Protein AF-A0A966R6H8-F1 (afdb_monomer_lite)

Radius of gyration: 23.09 Å; chains: 1; bounding box: 68×51×55 Å

Structure (mmCIF, N/CA/C/O backbone):
data_AF-A0A966R6H8-F1
#
_entry.id   AF-A0A966R6H8-F1
#
loop_
_atom_site.group_PDB
_atom_site.id
_atom_site.type_symbol
_atom_site.label_atom_id
_atom_site.label_alt_id
_atom_site.label_comp_id
_atom_site.label_asym_id
_atom_site.label_entity_id
_atom_site.label_seq_id
_atom_site.pdbx_PDB_ins_code
_atom_site.Cartn_x
_atom_site.Cartn_y
_atom_site.Cartn_z
_atom_site.occupancy
_atom_site.B_iso_or_equiv
_atom_site.auth_seq_id
_atom_site.auth_comp_id
_atom_site.auth_asym_id
_atom_site.auth_atom_id
_atom_site.pdbx_PDB_model_num
ATOM 1 N N . GLY A 1 1 ? -8.084 5.674 11.368 1.00 82.25 1 GLY A N 1
ATOM 2 C CA . GLY A 1 1 ? -9.114 6.407 12.132 1.00 82.25 1 GLY A CA 1
ATOM 3 C C . GLY A 1 1 ? -10.309 6.727 11.256 1.00 82.25 1 GLY A C 1
ATOM 4 O O . GLY A 1 1 ? -10.468 6.094 10.216 1.00 82.25 1 GLY A O 1
ATOM 5 N N . ASP A 1 2 ? -11.111 7.709 11.658 1.00 85.06 2 ASP A N 1
ATOM 6 C CA . ASP A 1 2 ? -12.421 8.019 11.057 1.00 85.06 2 ASP A CA 1
ATOM 7 C C . ASP A 1 2 ? -12.350 8.388 9.568 1.00 85.06 2 ASP A C 1
ATOM 9 O O . ASP A 1 2 ? -13.196 7.956 8.789 1.00 85.06 2 ASP A O 1
ATOM 13 N N . GLU A 1 3 ? -11.294 9.086 9.136 1.00 84.50 3 GLU A N 1
ATOM 14 C CA . GLU A 1 3 ? -11.066 9.399 7.714 1.00 84.50 3 GLU A CA 1
ATOM 15 C C . GLU A 1 3 ? -10.945 8.131 6.849 1.00 84.50 3 GLU A C 1
ATOM 17 O O . GLU A 1 3 ? -11.502 8.062 5.756 1.00 84.50 3 GLU A O 1
ATOM 22 N N . GLY A 1 4 ? -10.268 7.096 7.357 1.00 85.75 4 GLY A N 1
ATOM 23 C CA . GLY A 1 4 ? -10.137 5.813 6.661 1.00 85.75 4 GLY A CA 1
ATOM 24 C C . GLY A 1 4 ? -11.458 5.041 6.610 1.00 85.75 4 GLY A C 1
ATOM 25 O O . GLY A 1 4 ? -11.758 4.397 5.608 1.00 85.75 4 GLY A O 1
ATOM 26 N N . ILE A 1 5 ? -12.290 5.157 7.652 1.00 87.19 5 ILE A N 1
ATOM 27 C CA . ILE A 1 5 ? -13.644 4.580 7.661 1.00 87.19 5 ILE A CA 1
ATOM 28 C C . ILE A 1 5 ? -14.519 5.273 6.616 1.00 87.19 5 ILE A C 1
ATOM 30 O O . ILE A 1 5 ? -15.194 4.596 5.844 1.00 87.19 5 ILE A O 1
ATOM 34 N N . ALA A 1 6 ? -14.488 6.606 6.557 1.00 87.75 6 ALA A N 1
ATOM 35 C CA . ALA A 1 6 ? -15.225 7.369 5.555 1.00 87.75 6 ALA A CA 1
ATOM 36 C C . ALA A 1 6 ? -14.772 7.012 4.128 1.00 87.75 6 ALA A C 1
ATOM 38 O O . ALA A 1 6 ? -15.600 6.840 3.234 1.00 87.75 6 ALA A O 1
ATOM 39 N N . SER A 1 7 ? -13.464 6.832 3.935 1.00 83.75 7 SER A N 1
ATOM 40 C CA . SER A 1 7 ? -12.867 6.402 2.670 1.00 83.75 7 SER A CA 1
ATOM 41 C C . SER A 1 7 ? -13.332 5.003 2.242 1.00 83.75 7 SER A C 1
ATOM 43 O O . SER A 1 7 ? -13.748 4.815 1.096 1.00 83.75 7 SER A O 1
ATOM 45 N N . LEU A 1 8 ? -13.360 4.037 3.169 1.00 86.56 8 LEU A N 1
ATOM 46 C CA . LEU A 1 8 ? -13.929 2.706 2.927 1.00 86.56 8 LEU A CA 1
ATOM 47 C C . LEU A 1 8 ? -15.426 2.777 2.618 1.00 86.56 8 LEU A C 1
ATOM 49 O O . LEU A 1 8 ? -15.865 2.198 1.636 1.00 86.56 8 LEU A O 1
ATOM 53 N N . ALA A 1 9 ? -16.207 3.524 3.399 1.00 86.75 9 ALA A N 1
ATOM 54 C CA . ALA A 1 9 ? -17.650 3.657 3.201 1.00 86.75 9 ALA A CA 1
ATOM 55 C C . ALA A 1 9 ? -18.015 4.264 1.837 1.00 86.75 9 ALA A C 1
ATOM 57 O O . ALA A 1 9 ? -19.011 3.869 1.237 1.00 86.75 9 ALA A O 1
ATOM 58 N N . LYS A 1 10 ? -17.213 5.220 1.354 1.00 87.81 10 LYS A N 1
ATOM 59 C CA . LYS A 1 10 ? -17.418 5.881 0.062 1.00 87.81 10 LYS A CA 1
ATOM 60 C C . LYS A 1 10 ? -17.102 4.964 -1.121 1.00 87.81 10 LYS A C 1
ATOM 62 O O . LYS A 1 10 ? -17.851 4.966 -2.091 1.00 87.81 10 LYS A O 1
ATOM 67 N N . ASN A 1 11 ? -15.983 4.242 -1.061 1.00 83.12 11 ASN A N 1
ATOM 68 C CA . ASN A 1 11 ? -15.453 3.508 -2.216 1.00 83.12 11 ASN A CA 1
ATOM 69 C C . ASN A 1 11 ? -15.838 2.020 -2.219 1.00 83.12 11 ASN A C 1
ATOM 71 O O . ASN A 1 11 ? -15.965 1.432 -3.285 1.00 83.12 11 ASN A O 1
ATOM 75 N N . HIS A 1 12 ? -16.048 1.439 -1.037 1.00 83.88 12 HIS A N 1
ATOM 76 C CA . HIS A 1 12 ? -16.360 0.026 -0.816 1.00 83.88 12 HIS A CA 1
ATOM 77 C C . HIS A 1 12 ? -17.419 -0.133 0.291 1.00 83.88 12 HIS A C 1
ATOM 79 O O . HIS A 1 12 ? -17.123 -0.659 1.374 1.00 83.88 12 HIS A O 1
ATOM 85 N N . PRO A 1 13 ? -18.660 0.350 0.077 1.00 83.94 13 PRO A N 1
ATOM 86 C CA . PRO A 1 13 ? -19.722 0.301 1.083 1.00 83.94 13 PRO A CA 1
ATOM 87 C C . PRO A 1 13 ? -20.044 -1.126 1.552 1.00 83.94 13 PRO A C 1
ATOM 89 O O . PRO A 1 13 ? -20.463 -1.312 2.695 1.00 83.94 13 PRO A O 1
ATOM 92 N N . GLU A 1 14 ? -19.789 -2.145 0.725 1.00 81.94 14 GLU A N 1
ATOM 93 C CA . GLU A 1 14 ? -19.932 -3.557 1.083 1.00 81.94 14 GLU A CA 1
ATOM 94 C C . GLU A 1 14 ? -19.114 -3.939 2.327 1.00 81.94 14 GLU A C 1
ATOM 96 O O . GLU A 1 14 ? -19.549 -4.780 3.119 1.00 81.94 14 GLU A O 1
ATOM 101 N N . MET A 1 15 ? -17.985 -3.262 2.568 1.00 85.12 15 MET A N 1
ATOM 102 C CA . MET A 1 15 ? -17.102 -3.513 3.711 1.00 85.12 15 MET A CA 1
ATOM 103 C C . MET A 1 15 ? -17.763 -3.219 5.060 1.00 85.12 15 MET A C 1
ATOM 105 O O . MET A 1 15 ? -17.353 -3.793 6.065 1.00 85.12 15 MET A O 1
ATOM 109 N N . GLN A 1 16 ? -18.818 -2.396 5.105 1.00 81.62 16 GLN A N 1
ATOM 110 C CA . GLN A 1 16 ? -19.581 -2.140 6.337 1.00 81.62 16 GLN A CA 1
ATOM 111 C C . GLN A 1 16 ? -20.313 -3.387 6.852 1.00 81.62 16 GLN A C 1
ATOM 113 O O . GLN A 1 16 ? -20.629 -3.483 8.038 1.00 81.62 16 GLN A O 1
ATOM 118 N N . SER A 1 17 ? -20.605 -4.330 5.954 1.00 80.75 17 SER A N 1
ATOM 119 C CA . SER A 1 17 ? -21.295 -5.581 6.276 1.00 80.75 17 SER A CA 1
ATOM 120 C C . SER A 1 17 ? -20.340 -6.744 6.560 1.00 80.75 17 SER A C 1
ATOM 122 O O . SER A 1 17 ? -20.762 -7.771 7.095 1.00 80.75 17 SER A O 1
ATOM 124 N N . VAL A 1 18 ? -19.053 -6.583 6.236 1.00 84.50 18 VAL A N 1
ATOM 125 C CA . VAL A 1 18 ? -18.040 -7.626 6.389 1.00 84.50 18 VAL A CA 1
ATOM 126 C C . VAL A 1 18 ? -17.687 -7.793 7.863 1.00 84.50 18 VAL A C 1
ATOM 128 O O . VAL A 1 18 ? -17.221 -6.866 8.523 1.00 84.50 18 VAL A O 1
ATOM 131 N N . LYS A 1 19 ? -17.881 -9.009 8.377 1.00 87.94 19 LYS A N 1
ATOM 132 C CA . LYS A 1 19 ? -17.477 -9.402 9.728 1.00 87.94 19 LYS A CA 1
ATOM 133 C C . LYS A 1 19 ? -16.233 -10.266 9.630 1.00 87.94 19 LYS A C 1
ATOM 135 O O . LYS A 1 19 ? -16.286 -11.348 9.064 1.00 87.94 19 LYS A O 1
ATOM 140 N N . THR A 1 20 ? -15.134 -9.773 10.173 1.00 91.12 20 THR A N 1
ATOM 141 C CA . THR A 1 20 ? -13.858 -10.483 10.265 1.00 91.12 20 THR A CA 1
ATOM 142 C C . THR A 1 20 ? -13.179 -10.094 11.572 1.00 91.12 20 THR A C 1
ATOM 144 O O . THR A 1 20 ? -13.666 -9.195 12.265 1.00 91.12 20 THR A O 1
ATOM 147 N N . PHE A 1 21 ? -12.073 -10.739 11.933 1.00 91.88 21 PHE A N 1
ATOM 148 C CA . PHE A 1 21 ? -11.308 -10.337 13.112 1.00 91.88 21 PHE A CA 1
ATOM 149 C C . PHE A 1 21 ? -10.879 -8.866 13.000 1.00 91.88 21 PHE A C 1
ATOM 151 O O . PHE A 1 21 ? -10.357 -8.430 11.967 1.00 91.88 21 PHE A O 1
ATOM 158 N N . MET A 1 22 ? -11.104 -8.090 14.063 1.00 94.12 22 MET A N 1
ATOM 159 C CA . MET A 1 22 ? -10.792 -6.661 14.101 1.00 94.12 22 MET A CA 1
ATOM 160 C C . MET A 1 22 ? -10.179 -6.260 15.433 1.00 94.12 22 MET A C 1
ATOM 162 O O . MET A 1 22 ? -10.638 -6.673 16.500 1.00 94.12 22 MET A O 1
ATOM 166 N N . GLN A 1 23 ? -9.209 -5.351 15.372 1.00 92.75 23 GLN A N 1
ATOM 167 C CA . GLN A 1 23 ? -8.670 -4.693 16.558 1.00 92.75 23 GLN A CA 1
ATOM 168 C C . GLN A 1 23 ? -8.639 -3.171 16.383 1.00 92.75 23 GLN A C 1
ATOM 170 O O . GLN A 1 23 ? -8.418 -2.660 15.283 1.00 92.75 23 GLN A O 1
ATOM 175 N N . ALA A 1 24 ? -8.794 -2.448 17.485 1.00 91.12 24 ALA A N 1
ATOM 176 C CA . ALA A 1 24 ? -8.435 -1.046 17.600 1.00 91.12 24 ALA A CA 1
ATOM 177 C C . ALA A 1 24 ? -6.922 -0.910 17.808 1.00 91.12 24 ALA A C 1
ATOM 179 O O . ALA A 1 24 ? -6.314 -1.680 18.559 1.00 91.12 24 ALA A O 1
ATOM 180 N N . SER A 1 25 ? -6.339 0.098 17.172 1.00 85.31 25 SER A N 1
ATOM 181 C CA . SER A 1 25 ? -4.984 0.586 17.405 1.00 85.31 25 SER A CA 1
ATOM 182 C C . SER A 1 25 ? -5.034 2.025 17.933 1.00 85.31 25 SER A C 1
ATOM 184 O O . SER A 1 25 ? -6.058 2.690 17.767 1.00 85.31 25 SER A O 1
ATOM 186 N N . PRO A 1 26 ? -3.933 2.547 18.502 1.00 80.81 26 PRO A N 1
ATOM 187 C CA . PRO A 1 26 ? -3.814 3.965 18.871 1.00 80.81 26 PRO A CA 1
ATOM 188 C C . PRO A 1 26 ? -4.242 4.953 17.769 1.00 80.81 26 PRO A C 1
ATOM 190 O O . PRO A 1 26 ? -4.794 6.013 18.036 1.00 80.81 26 PRO A O 1
ATOM 193 N N . HIS A 1 27 ? -4.035 4.582 16.500 1.00 80.44 27 HIS A N 1
ATOM 194 C CA . HIS A 1 27 ? -4.238 5.460 15.343 1.00 80.44 27 HIS A CA 1
ATOM 195 C C . HIS A 1 27 ? -5.439 5.051 14.460 1.00 80.44 27 HIS A C 1
ATOM 197 O O . HIS A 1 27 ? -5.669 5.613 13.380 1.00 80.44 27 HIS A O 1
ATOM 203 N N . GLY A 1 28 ? -6.236 4.060 14.875 1.00 90.56 28 GLY A N 1
ATOM 204 C CA . GLY A 1 28 ? -7.389 3.601 14.105 1.00 90.56 28 GLY A CA 1
ATOM 205 C C . GLY A 1 28 ? -7.771 2.147 14.341 1.00 90.56 28 GLY A C 1
ATOM 206 O O . GLY A 1 28 ? -7.927 1.703 15.472 1.00 90.56 28 GLY A O 1
ATOM 207 N N . TYR A 1 29 ? -7.978 1.420 13.245 1.00 92.12 29 TYR A N 1
ATOM 208 C CA . TYR A 1 29 ? -8.553 0.079 13.252 1.00 92.12 29 TYR A CA 1
ATOM 209 C C . TYR A 1 29 ? -7.816 -0.796 12.249 1.00 92.12 29 TYR A C 1
ATOM 211 O O . TYR A 1 29 ? -7.453 -0.318 11.175 1.00 92.12 29 TYR A O 1
ATOM 219 N N . HIS A 1 30 ? -7.617 -2.067 12.584 1.00 94.19 30 HIS A N 1
ATOM 220 C CA . HIS A 1 30 ? -7.132 -3.074 11.645 1.00 94.19 30 HIS A CA 1
ATOM 221 C C . HIS A 1 30 ? -8.235 -4.109 11.411 1.00 94.19 30 HIS A C 1
ATOM 223 O O . HIS A 1 30 ? -8.810 -4.628 12.371 1.00 94.19 30 HIS A O 1
ATOM 229 N N . MET A 1 31 ? -8.496 -4.408 10.139 1.00 94.81 31 MET A N 1
ATOM 230 C CA . MET A 1 31 ? -9.325 -5.528 9.695 1.00 94.81 31 MET A CA 1
ATOM 231 C C . MET A 1 31 ? -8.408 -6.603 9.125 1.00 94.81 31 MET A C 1
ATOM 233 O O . MET A 1 31 ? -7.495 -6.289 8.361 1.00 94.81 31 MET A O 1
ATOM 237 N N . PHE A 1 32 ? -8.642 -7.855 9.499 1.00 94.00 32 PHE A N 1
ATOM 238 C CA . PHE A 1 32 ? -7.792 -8.972 9.103 1.00 94.00 32 PHE A CA 1
ATOM 239 C C . PHE A 1 32 ? -8.514 -9.865 8.110 1.00 94.00 32 PHE A C 1
ATOM 241 O O . PHE A 1 32 ? -9.711 -10.096 8.238 1.00 94.00 32 PHE A O 1
ATOM 248 N N . PHE A 1 33 ? -7.783 -10.400 7.141 1.00 92.12 33 PHE A N 1
ATOM 249 C CA . PHE A 1 33 ? -8.329 -11.265 6.103 1.00 92.12 33 PHE A CA 1
ATOM 250 C C . PHE A 1 33 ? -7.396 -12.443 5.856 1.00 92.12 33 PHE A C 1
ATOM 252 O O . PHE A 1 33 ? -6.185 -12.335 6.059 1.00 92.12 33 PHE A O 1
ATOM 259 N N . ILE A 1 34 ? -7.953 -13.558 5.389 1.00 85.69 34 ILE A N 1
ATOM 260 C CA . ILE A 1 34 ? -7.162 -14.690 4.906 1.00 85.69 34 ILE A CA 1
ATOM 261 C C . ILE A 1 34 ? -6.350 -14.221 3.699 1.00 85.69 34 ILE A C 1
ATOM 263 O O . ILE A 1 34 ? -6.911 -13.699 2.733 1.00 85.69 34 ILE A O 1
ATOM 267 N N . HIS A 1 35 ? -5.034 -14.427 3.753 1.00 87.62 35 HIS A N 1
ATOM 268 C CA . HIS A 1 35 ? -4.138 -14.108 2.648 1.00 87.62 35 HIS A CA 1
ATOM 269 C C . HIS A 1 35 ? -4.549 -14.889 1.383 1.00 87.62 35 HIS A C 1
ATOM 271 O O . HIS A 1 35 ? -4.742 -16.103 1.469 1.00 87.62 35 HIS A O 1
ATOM 277 N N . PRO A 1 36 ? -4.673 -14.245 0.208 1.00 80.50 36 PRO A N 1
ATOM 278 C CA . PRO A 1 36 ? -5.235 -14.878 -0.991 1.00 80.50 36 PRO A CA 1
ATOM 279 C C . PRO A 1 36 ? -4.309 -15.912 -1.659 1.00 80.50 36 PRO A C 1
ATOM 281 O O . PRO A 1 36 ? -4.720 -16.595 -2.594 1.00 80.50 36 PRO A O 1
ATOM 284 N N . GLY A 1 37 ? -3.072 -16.061 -1.178 1.00 76.06 37 GLY A N 1
ATOM 285 C CA . GLY A 1 37 ? -2.124 -17.091 -1.624 1.00 76.06 37 GLY A CA 1
ATOM 286 C C . GLY A 1 37 ? -1.282 -16.707 -2.846 1.00 76.06 37 GLY A C 1
ATOM 287 O O . GLY A 1 37 ? -0.291 -17.377 -3.121 1.00 76.06 37 GLY A O 1
ATOM 288 N N . ASN A 1 38 ? -1.628 -15.624 -3.543 1.00 75.44 38 ASN A N 1
ATOM 289 C CA . ASN A 1 38 ? -0.752 -14.927 -4.487 1.00 75.44 38 ASN A CA 1
ATOM 290 C C . ASN A 1 38 ? 0.045 -13.817 -3.782 1.00 75.44 38 ASN A C 1
ATOM 292 O O . ASN A 1 38 ? -0.361 -13.374 -2.712 1.00 75.44 38 ASN A O 1
ATOM 296 N N . ASP A 1 39 ? 1.125 -13.334 -4.406 1.00 75.25 39 ASP A N 1
ATOM 297 C CA . ASP A 1 39 ? 1.902 -12.205 -3.877 1.00 75.25 39 ASP A CA 1
ATOM 298 C C . ASP A 1 39 ? 1.022 -10.944 -3.769 1.00 75.25 39 ASP A C 1
ATOM 300 O O . ASP A 1 39 ? 0.544 -10.414 -4.779 1.00 75.25 39 ASP A O 1
ATOM 304 N N . VAL A 1 40 ? 0.843 -10.430 -2.552 1.00 73.25 40 VAL A N 1
ATOM 305 C CA . VAL A 1 40 ? 0.145 -9.174 -2.257 1.00 73.25 40 VAL A CA 1
ATOM 306 C C . VAL 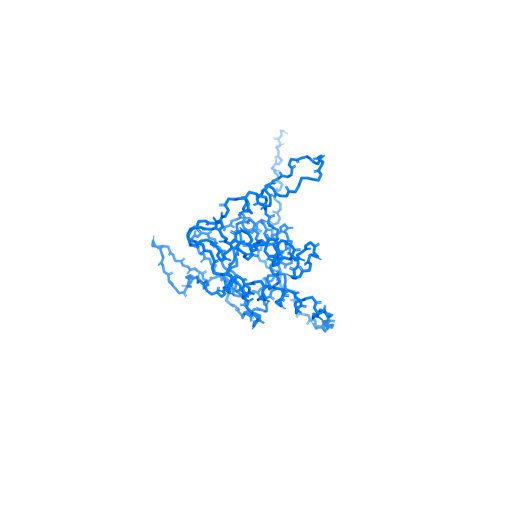A 1 40 ? 1.102 -8.272 -1.500 1.00 73.25 40 VAL A C 1
ATOM 308 O O . VAL A 1 40 ? 1.406 -8.488 -0.334 1.00 73.25 40 VAL A O 1
ATOM 311 N N . LYS A 1 41 ? 1.580 -7.210 -2.149 1.00 80.00 41 LYS A N 1
ATOM 312 C CA . LYS A 1 41 ? 2.453 -6.233 -1.486 1.00 80.00 41 LYS A CA 1
ATOM 313 C C . LYS A 1 41 ? 1.675 -5.405 -0.467 1.00 80.00 41 LYS A C 1
ATOM 315 O O . LYS A 1 41 ? 0.460 -5.267 -0.550 1.00 80.00 41 LYS A O 1
ATOM 320 N N . SER A 1 42 ? 2.399 -4.775 0.452 1.00 81.56 42 SER A N 1
ATOM 321 C CA . SER A 1 42 ? 1.841 -3.697 1.272 1.00 81.56 42 SER A CA 1
ATOM 322 C C . SER A 1 42 ? 1.779 -2.387 0.478 1.00 81.56 42 SER A C 1
ATOM 324 O O . SER A 1 42 ? 2.777 -1.993 -0.125 1.00 81.56 42 SER A O 1
ATOM 326 N N . PHE A 1 43 ? 0.636 -1.700 0.474 1.00 82.25 43 PHE A N 1
ATOM 327 C CA . PHE A 1 43 ? 0.447 -0.426 -0.233 1.00 82.25 43 PHE A CA 1
ATOM 328 C C . PHE A 1 43 ? -0.750 0.362 0.327 1.00 82.25 43 PHE A C 1
ATOM 330 O O . PHE A 1 43 ? -1.675 -0.244 0.870 1.00 82.25 43 PHE A O 1
ATOM 337 N N . PRO A 1 44 ? -0.773 1.698 0.174 1.00 85.94 44 PRO A N 1
ATOM 338 C CA . PRO A 1 44 ? -1.978 2.487 0.409 1.00 85.94 44 PRO A CA 1
ATOM 339 C C . PRO A 1 44 ? -3.020 2.164 -0.665 1.00 85.94 44 PRO A C 1
ATOM 341 O O . PRO A 1 44 ? -2.739 2.302 -1.859 1.00 85.94 44 PRO A O 1
ATOM 344 N N . ILE A 1 45 ? -4.208 1.723 -0.253 1.00 86.69 45 ILE A N 1
ATOM 345 C CA . ILE A 1 45 ? -5.273 1.308 -1.176 1.00 86.69 45 ILE A CA 1
ATOM 346 C C . ILE A 1 45 ? -6.347 2.379 -1.358 1.00 86.69 45 ILE A C 1
ATOM 348 O O . ILE A 1 45 ? -6.886 2.525 -2.447 1.00 86.69 45 ILE A O 1
ATOM 352 N N . LEU A 1 46 ? -6.629 3.161 -0.322 1.00 87.44 46 LEU A N 1
ATOM 353 C CA . LEU A 1 46 ? -7.525 4.315 -0.378 1.00 87.44 46 LEU A CA 1
ATOM 354 C C . LEU A 1 46 ? -6.928 5.433 0.487 1.00 87.44 46 LEU A C 1
ATOM 356 O O . LEU A 1 46 ? -6.059 5.149 1.322 1.00 87.44 46 LEU A O 1
ATOM 360 N N . PRO A 1 47 ? -7.399 6.687 0.371 1.00 85.12 47 PRO A N 1
ATOM 361 C CA . PRO A 1 47 ? -7.059 7.726 1.334 1.00 85.12 47 PRO A CA 1
ATOM 362 C C . PRO A 1 47 ? -7.192 7.222 2.774 1.00 85.12 47 PRO A C 1
ATOM 364 O O . PRO A 1 47 ? -8.267 6.781 3.184 1.00 85.12 47 PRO A O 1
ATOM 367 N N . LYS A 1 48 ? -6.084 7.278 3.527 1.00 90.62 48 LYS A N 1
ATOM 368 C CA . LYS A 1 48 ? -5.988 6.870 4.943 1.00 90.62 48 LYS A CA 1
ATOM 369 C C . LYS A 1 48 ? -6.303 5.388 5.215 1.00 90.62 48 LYS A C 1
ATOM 371 O O . LYS A 1 48 ? -6.616 5.036 6.354 1.00 90.62 48 LYS A O 1
ATOM 376 N N . VAL A 1 49 ? -6.205 4.530 4.196 1.00 90.56 49 VAL A N 1
ATOM 377 C CA . VAL A 1 49 ? -6.387 3.076 4.300 1.00 90.56 49 VAL A CA 1
ATOM 378 C C . VAL A 1 49 ? -5.200 2.374 3.650 1.00 90.56 49 VAL A C 1
ATOM 380 O O . VAL A 1 49 ? -4.971 2.486 2.445 1.00 90.56 49 VAL A O 1
ATOM 383 N N . ASP A 1 50 ? -4.472 1.608 4.453 1.00 88.62 50 ASP A N 1
ATOM 384 C CA . ASP A 1 50 ? -3.305 0.847 4.018 1.00 88.62 50 ASP A CA 1
ATOM 385 C C . ASP A 1 50 ? -3.578 -0.655 4.051 1.00 88.62 50 ASP A C 1
ATOM 387 O O . ASP A 1 50 ? -4.144 -1.182 5.010 1.00 88.62 50 ASP A O 1
ATOM 391 N N . VAL A 1 51 ? -3.090 -1.357 3.032 1.00 91.06 51 VAL A N 1
ATOM 392 C CA . VAL A 1 51 ? -2.970 -2.815 3.022 1.00 91.06 51 VAL A CA 1
ATOM 393 C C . VAL A 1 51 ? -1.593 -3.182 3.560 1.00 91.06 51 VAL A C 1
ATOM 395 O O . VAL A 1 51 ? -0.566 -2.707 3.064 1.00 91.06 51 VAL A O 1
ATOM 398 N N . LYS A 1 52 ? -1.569 -4.042 4.580 1.00 91.88 52 LYS A N 1
ATOM 399 C CA . LYS A 1 52 ? -0.355 -4.679 5.101 1.00 91.88 52 LYS A CA 1
ATOM 400 C C . LYS A 1 52 ? -0.425 -6.170 4.791 1.00 91.88 52 LYS A C 1
ATOM 402 O O . LYS A 1 52 ? -1.280 -6.867 5.325 1.00 91.88 52 LYS A O 1
ATOM 407 N N . ALA A 1 53 ? 0.454 -6.615 3.905 1.00 90.44 53 ALA A N 1
ATOM 408 C CA . ALA A 1 53 ? 0.534 -7.985 3.411 1.00 90.44 53 ALA A CA 1
ATOM 409 C C . ALA A 1 53 ? 2.017 -8.387 3.300 1.00 90.44 53 ALA A C 1
ATOM 411 O O . ALA A 1 53 ? 2.772 -8.127 4.239 1.00 90.44 53 ALA A O 1
ATOM 412 N N . ASP A 1 54 ? 2.469 -8.966 2.189 1.00 82.44 54 ASP A N 1
ATOM 413 C CA . ASP A 1 54 ? 3.838 -9.458 2.030 1.00 82.44 54 ASP A CA 1
ATOM 414 C C . ASP A 1 54 ? 4.881 -8.365 2.289 1.00 82.44 54 ASP A C 1
ATOM 416 O O . ASP A 1 54 ? 4.797 -7.234 1.789 1.00 82.44 54 ASP A O 1
ATOM 420 N N . GLY A 1 55 ? 5.868 -8.709 3.122 1.00 79.12 55 GLY A N 1
ATOM 421 C CA . GLY A 1 55 ? 6.934 -7.807 3.569 1.00 79.12 55 GLY A CA 1
ATOM 422 C C . GLY A 1 55 ? 6.480 -6.677 4.503 1.00 79.12 55 GLY A C 1
ATOM 423 O O . GLY A 1 55 ? 7.314 -5.898 4.962 1.00 79.12 55 GLY A O 1
ATOM 424 N N . GLY A 1 56 ? 5.182 -6.570 4.792 1.00 77.75 56 GLY A N 1
ATOM 425 C CA . GLY A 1 56 ? 4.630 -5.662 5.787 1.00 77.75 56 GLY A CA 1
ATOM 426 C C . GLY A 1 56 ? 4.443 -6.346 7.134 1.00 77.75 56 GLY A C 1
ATOM 427 O O . GLY A 1 56 ? 4.379 -7.566 7.242 1.00 77.75 56 GLY A O 1
ATOM 428 N N . TYR A 1 57 ? 4.323 -5.539 8.180 1.00 84.25 57 TYR A N 1
ATOM 429 C CA . TYR A 1 57 ? 3.949 -6.022 9.500 1.00 84.25 57 TYR A CA 1
ATOM 430 C C . TYR A 1 57 ? 3.000 -5.036 10.172 1.00 84.25 57 TYR A C 1
ATOM 432 O O . TYR A 1 57 ? 2.930 -3.854 9.821 1.00 84.25 57 TYR A O 1
ATOM 440 N N . ILE A 1 58 ? 2.269 -5.550 11.152 1.00 85.94 58 ILE A N 1
ATOM 441 C CA . ILE A 1 58 ? 1.435 -4.783 12.070 1.00 85.94 58 ILE A CA 1
ATOM 442 C C . ILE A 1 58 ? 1.735 -5.232 13.499 1.00 85.94 58 ILE A C 1
ATOM 444 O O . ILE A 1 58 ? 2.279 -6.313 13.722 1.00 85.94 58 ILE A O 1
ATOM 448 N N . VAL A 1 59 ? 1.355 -4.415 14.474 1.00 84.25 59 VAL A N 1
ATOM 449 C CA . VAL A 1 59 ? 1.419 -4.794 15.887 1.00 84.25 59 VAL A CA 1
ATOM 450 C C . VAL A 1 59 ? 0.062 -5.348 16.309 1.00 84.25 59 VAL A C 1
ATOM 452 O O . VAL A 1 59 ? -0.971 -4.725 16.058 1.00 84.25 59 VAL A O 1
ATOM 455 N N . LEU A 1 60 ? 0.061 -6.533 16.917 1.00 83.88 60 LEU A N 1
ATOM 456 C CA . LEU A 1 60 ? -1.147 -7.244 17.334 1.00 83.88 60 LEU A CA 1
ATOM 457 C C . LEU A 1 60 ? -1.402 -7.069 18.836 1.00 83.88 60 LEU A C 1
ATOM 459 O O . LEU A 1 60 ? -0.459 -6.966 19.630 1.00 83.88 60 LEU A O 1
ATOM 463 N N . HIS A 1 61 ? -2.673 -7.107 19.240 1.00 80.06 61 HIS A N 1
ATOM 464 C CA . HIS A 1 61 ? -3.049 -7.428 20.619 1.00 80.06 61 HIS A CA 1
ATOM 465 C C . HIS A 1 61 ? -2.302 -8.693 21.112 1.00 80.06 61 HIS A C 1
ATOM 467 O O . HIS A 1 61 ? -2.164 -9.637 20.332 1.00 80.06 61 HIS A O 1
ATOM 473 N N . PRO A 1 62 ? -1.813 -8.754 22.372 1.00 83.44 62 PRO A N 1
ATOM 474 C CA . PRO A 1 62 ? -2.008 -7.818 23.493 1.00 83.44 62 PRO A CA 1
ATOM 475 C C . PRO A 1 62 ? -0.964 -6.695 23.636 1.00 83.44 62 PRO A C 1
ATOM 477 O O . PRO A 1 62 ? -0.899 -6.065 24.696 1.00 83.44 62 PRO A O 1
ATOM 480 N N . SER A 1 63 ? -0.158 -6.434 22.603 1.00 75.69 63 SER A N 1
ATOM 481 C CA . SER A 1 63 ? 0.967 -5.487 22.650 1.00 75.69 63 SER A CA 1
ATOM 482 C C . SER A 1 63 ? 0.555 -4.050 23.008 1.00 75.69 63 SER A C 1
ATOM 484 O O . SER A 1 63 ? -0.598 -3.645 22.828 1.00 75.69 63 SER A O 1
ATOM 486 N N . LYS A 1 64 ? 1.523 -3.259 23.492 1.00 77.81 64 LYS A N 1
ATOM 487 C CA . LYS A 1 64 ? 1.359 -1.839 23.844 1.00 77.81 64 LYS A CA 1
ATOM 488 C C . LYS A 1 64 ? 2.425 -0.983 23.166 1.00 77.81 64 LYS A C 1
ATOM 490 O O . LYS A 1 64 ? 3.566 -1.423 23.052 1.00 77.81 64 LYS A O 1
ATOM 495 N N . ILE A 1 65 ? 2.054 0.226 22.757 1.00 72.88 65 ILE A N 1
ATOM 496 C CA . ILE A 1 65 ? 2.959 1.252 22.218 1.00 72.88 65 ILE A CA 1
ATOM 497 C C . ILE A 1 65 ? 2.666 2.545 22.976 1.00 72.88 65 ILE A C 1
ATOM 499 O O . ILE A 1 65 ? 1.505 2.915 23.101 1.00 72.88 65 ILE A O 1
ATOM 503 N N . ASP A 1 66 ? 3.697 3.182 23.532 1.00 73.88 66 ASP A N 1
ATOM 504 C CA . ASP A 1 66 ? 3.596 4.457 24.264 1.00 73.88 66 ASP A CA 1
ATOM 505 C C . ASP A 1 66 ? 2.528 4.477 25.378 1.00 73.88 66 ASP A C 1
ATOM 507 O O . ASP A 1 66 ? 1.908 5.492 25.676 1.00 73.88 66 ASP A O 1
ATOM 511 N N . GLY A 1 67 ? 2.310 3.323 26.019 1.00 76.19 67 GLY A N 1
ATOM 512 C CA . GLY A 1 67 ? 1.312 3.143 27.080 1.00 76.19 67 GLY A CA 1
ATOM 513 C C . GLY A 1 67 ? -0.100 2.816 26.583 1.00 76.19 67 GLY A C 1
ATOM 514 O O . GLY A 1 67 ? -0.920 2.338 27.369 1.00 76.19 67 GLY A O 1
ATOM 515 N N . GLU A 1 68 ? -0.369 2.964 25.287 1.00 75.12 68 GLU A N 1
ATOM 516 C CA . GLU A 1 68 ? -1.651 2.632 24.673 1.00 75.12 68 GLU A CA 1
ATOM 517 C C . GLU A 1 68 ? -1.687 1.182 24.178 1.00 75.12 68 GLU A C 1
ATOM 519 O O . GLU A 1 68 ? -0.713 0.642 23.647 1.00 75.12 68 GLU A O 1
ATOM 524 N N . GLN A 1 69 ? -2.826 0.518 24.383 1.00 80.31 69 GLN A N 1
ATOM 525 C CA . GLN A 1 69 ? -2.991 -0.906 24.102 1.00 80.31 69 GLN A CA 1
ATOM 526 C C . GLN A 1 69 ? -3.903 -1.143 22.901 1.00 80.31 69 GLN A C 1
ATOM 528 O O . GLN A 1 69 ? -4.971 -0.542 22.791 1.00 80.31 69 GLN A O 1
ATOM 533 N N . TYR A 1 70 ? -3.519 -2.106 22.065 1.00 84.69 70 TYR A N 1
ATOM 534 C CA . TYR A 1 70 ? -4.387 -2.650 21.027 1.00 84.69 70 TYR A CA 1
ATOM 535 C C . TYR A 1 70 ? -5.531 -3.454 21.655 1.00 84.69 70 TYR A C 1
ATOM 537 O O . TYR A 1 70 ? -5.298 -4.311 22.513 1.00 84.69 70 TYR A O 1
ATOM 545 N N . LYS A 1 71 ? -6.771 -3.203 21.231 1.00 90.00 71 LYS A N 1
ATOM 546 C CA . LYS A 1 71 ? -7.971 -3.840 21.803 1.00 90.00 71 LYS A CA 1
ATOM 547 C C . LYS A 1 71 ? -8.694 -4.644 20.739 1.00 90.00 71 LYS A C 1
ATOM 549 O O . LYS A 1 71 ? -8.977 -4.106 19.676 1.00 90.00 71 LYS A O 1
ATOM 554 N N . ILE A 1 72 ? -9.024 -5.898 21.025 1.00 92.69 72 ILE A N 1
ATOM 555 C CA . ILE A 1 72 ? -9.885 -6.690 20.141 1.00 92.69 72 ILE A CA 1
ATOM 556 C C . ILE A 1 72 ? -11.282 -6.056 20.145 1.00 92.69 72 ILE A C 1
ATOM 558 O O . ILE A 1 72 ? -11.828 -5.765 21.209 1.00 92.69 72 ILE A O 1
ATOM 562 N N . LEU A 1 73 ? -11.822 -5.796 18.955 1.00 91.50 73 LEU A N 1
ATOM 563 C CA . LEU A 1 73 ? -13.170 -5.254 18.759 1.00 91.50 73 LEU A CA 1
ATOM 564 C C . LEU A 1 73 ? -14.142 -6.330 18.289 1.00 91.50 73 LEU A C 1
ATOM 566 O O . LEU A 1 73 ? -15.289 -6.359 18.725 1.00 91.50 73 LEU A O 1
ATOM 570 N N . VAL A 1 74 ? -13.675 -7.199 17.393 1.00 90.69 74 VAL A N 1
ATOM 571 C CA . VAL A 1 74 ? -14.436 -8.329 16.866 1.00 90.69 74 VAL A CA 1
ATOM 572 C C . VAL A 1 74 ? -13.537 -9.549 16.936 1.00 90.69 74 VAL A C 1
ATOM 574 O O . VAL A 1 74 ? -12.482 -9.574 16.303 1.00 90.69 74 VAL A O 1
ATOM 577 N N . ASP A 1 75 ? -13.970 -10.537 17.711 1.00 93.81 75 ASP A N 1
ATOM 578 C CA . ASP A 1 75 ? -13.291 -11.819 17.871 1.00 93.81 75 ASP A CA 1
ATOM 579 C C . ASP A 1 75 ? -14.072 -12.891 17.104 1.00 93.81 75 ASP A C 1
ATOM 581 O O . ASP A 1 75 ? -15.046 -13.464 17.594 1.00 93.81 75 ASP A O 1
ATOM 585 N N . THR A 1 76 ? -13.735 -13.055 15.828 1.00 91.19 76 THR A N 1
ATOM 586 C CA . THR A 1 76 ? -14.370 -14.015 14.921 1.00 91.19 76 THR A CA 1
ATOM 587 C C . THR A 1 76 ? -13.336 -14.544 13.934 1.00 91.19 76 THR A C 1
ATOM 589 O O . THR A 1 76 ? -12.223 -14.020 13.857 1.00 91.19 76 THR A O 1
ATOM 592 N N . GLU A 1 77 ? -13.686 -15.588 13.189 1.00 88.81 77 GLU A N 1
ATOM 593 C CA . GLU A 1 77 ? -12.787 -16.170 12.197 1.00 88.81 77 GLU A CA 1
ATOM 594 C C . GLU A 1 77 ? -12.438 -15.168 11.090 1.00 88.81 77 GLU A C 1
ATOM 596 O O . GLU A 1 77 ? -13.209 -14.266 10.747 1.00 88.81 77 GLU A O 1
ATOM 601 N N . LEU A 1 78 ? -11.243 -15.332 10.523 1.00 87.25 78 LEU A N 1
ATOM 602 C CA . LEU A 1 78 ? -10.834 -14.550 9.366 1.00 87.25 78 LEU A CA 1
ATOM 603 C C . LEU A 1 78 ? -11.678 -14.945 8.161 1.00 87.25 78 LEU A C 1
ATOM 605 O O . LEU A 1 78 ? -11.821 -16.126 7.853 1.00 87.25 78 LEU A O 1
ATOM 609 N N . VAL A 1 79 ? -12.165 -13.949 7.432 1.00 83.25 79 VAL A N 1
ATOM 610 C CA . VAL A 1 79 ? -12.837 -14.174 6.149 1.00 83.25 79 VAL A CA 1
ATOM 611 C C . VAL A 1 79 ? -11.863 -14.014 4.989 1.00 83.25 79 VAL A C 1
ATOM 613 O O . VAL A 1 79 ? -10.792 -13.413 5.124 1.00 83.25 79 VAL A O 1
ATOM 616 N N . SER A 1 80 ? -12.232 -14.552 3.828 1.00 83.44 80 SER A N 1
ATOM 617 C CA . SER A 1 80 ? -11.460 -14.401 2.595 1.00 83.44 80 SER A CA 1
ATOM 618 C C . SER A 1 80 ? -11.193 -12.930 2.269 1.00 83.44 80 SER A C 1
ATOM 620 O O . SER A 1 80 ? -12.077 -12.084 2.410 1.00 83.44 80 SER A O 1
ATOM 622 N N . CYS A 1 81 ? -9.973 -12.633 1.812 1.00 81.94 81 CYS A N 1
ATOM 623 C CA . CYS A 1 81 ? -9.615 -11.297 1.346 1.00 81.94 81 CYS A CA 1
ATOM 624 C C . CYS A 1 81 ? -10.547 -10.852 0.204 1.00 81.94 81 CYS A C 1
ATOM 626 O O . CYS A 1 81 ? -10.690 -11.588 -0.779 1.00 81.94 81 CYS A O 1
ATOM 628 N N . PRO A 1 82 ? -11.171 -9.663 0.301 1.00 83.38 82 PRO A N 1
ATOM 629 C CA . PRO A 1 82 ? -11.952 -9.101 -0.787 1.00 83.38 82 PRO A CA 1
ATOM 630 C C . PRO A 1 82 ? -11.139 -9.028 -2.082 1.00 83.38 82 PRO A C 1
ATOM 632 O O . PRO A 1 82 ? -9.990 -8.581 -2.094 1.00 83.38 82 PRO A O 1
ATOM 635 N N . GLY A 1 83 ? -11.753 -9.427 -3.198 1.00 75.00 83 GLY A N 1
ATOM 636 C CA . GLY A 1 83 ? -11.059 -9.508 -4.485 1.00 75.00 83 GLY A CA 1
ATOM 637 C C . GLY A 1 83 ? -10.447 -8.180 -4.939 1.00 75.00 83 GLY A C 1
ATOM 638 O O . GLY A 1 83 ? -9.366 -8.182 -5.517 1.00 75.00 83 GLY A O 1
ATOM 63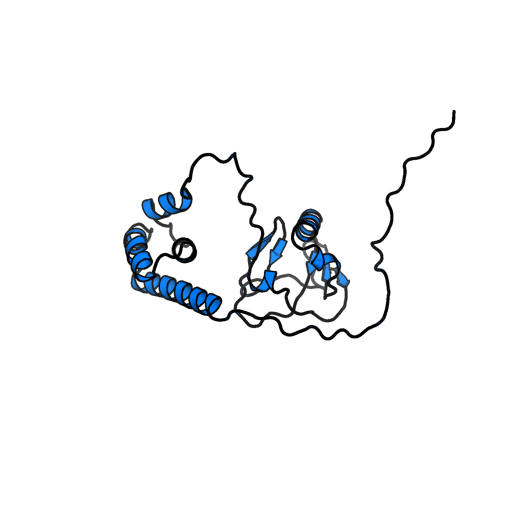9 N N . TRP A 1 84 ? -11.082 -7.047 -4.631 1.00 78.38 84 TRP A N 1
ATOM 640 C CA . TRP A 1 84 ? -10.565 -5.716 -4.969 1.00 78.38 84 TRP A CA 1
ATOM 641 C C . TRP A 1 84 ? -9.275 -5.375 -4.201 1.00 78.38 84 TRP A C 1
ATOM 643 O O . TRP A 1 84 ? -8.369 -4.768 -4.769 1.00 78.38 84 TRP A O 1
ATOM 653 N N . ILE A 1 85 ? -9.129 -5.851 -2.956 1.00 80.88 85 ILE A N 1
ATOM 654 C CA . ILE A 1 85 ? -7.883 -5.733 -2.183 1.00 80.88 85 ILE A CA 1
ATOM 655 C C . ILE A 1 85 ? -6.801 -6.607 -2.815 1.00 80.88 85 ILE A C 1
ATOM 657 O O . ILE A 1 85 ? -5.697 -6.130 -3.074 1.00 80.88 85 ILE A O 1
ATOM 661 N N . ALA A 1 86 ? -7.131 -7.865 -3.127 1.00 75.12 86 ALA A N 1
ATOM 662 C CA . ALA A 1 86 ? -6.199 -8.809 -3.745 1.00 75.12 86 ALA A CA 1
ATOM 663 C C . ALA A 1 86 ? -5.723 -8.356 -5.140 1.00 75.12 86 ALA A C 1
ATOM 665 O O . ALA A 1 86 ? -4.574 -8.592 -5.510 1.00 75.12 86 ALA A O 1
ATOM 666 N N . ARG A 1 87 ? -6.590 -7.678 -5.905 1.00 74.94 87 ARG A N 1
ATOM 667 C CA . ARG A 1 87 ? -6.272 -7.094 -7.219 1.00 74.94 87 ARG A CA 1
ATOM 668 C C . ARG A 1 87 ? -5.621 -5.709 -7.132 1.00 74.94 87 ARG A C 1
ATOM 670 O O . ARG A 1 87 ? -5.127 -5.215 -8.143 1.00 74.94 87 ARG A O 1
ATOM 677 N N . GLY A 1 88 ? -5.587 -5.092 -5.949 1.00 74.56 88 GLY A N 1
ATOM 678 C CA . GLY A 1 88 ? -5.036 -3.751 -5.743 1.00 74.56 88 GLY A CA 1
ATOM 679 C C . GLY A 1 88 ? -5.849 -2.635 -6.401 1.00 74.56 88 GLY A C 1
ATOM 680 O O . GLY A 1 88 ? -5.282 -1.627 -6.822 1.00 74.56 88 GLY A O 1
ATOM 681 N N . GLU A 1 89 ? -7.166 -2.812 -6.499 1.00 70.12 89 GLU A N 1
ATOM 682 C CA . GLU A 1 89 ? -8.124 -1.869 -7.088 1.00 70.12 89 GLU A CA 1
ATOM 683 C C . GLU A 1 89 ? -8.429 -0.725 -6.114 1.00 70.12 89 GLU A C 1
ATOM 685 O O . GLU A 1 89 ? -9.524 -0.599 -5.579 1.00 70.12 89 GLU A O 1
ATOM 690 N N . GLY A 1 90 ? -7.417 0.095 -5.846 1.00 64.06 90 GLY A N 1
ATOM 691 C CA . GLY A 1 90 ? -7.542 1.278 -5.009 1.00 64.06 90 GLY A CA 1
ATOM 692 C C . GLY A 1 90 ? -7.964 2.524 -5.782 1.00 64.06 90 GLY A C 1
ATOM 693 O O . GLY A 1 90 ? -7.494 2.760 -6.898 1.00 64.06 90 GLY A O 1
ATOM 694 N N . VAL A 1 91 ? -8.773 3.378 -5.153 1.00 55.97 91 VAL A N 1
ATOM 695 C CA . VAL A 1 91 ? -8.897 4.785 -5.552 1.00 55.97 91 VAL A CA 1
ATOM 696 C C . VAL A 1 91 ? -7.659 5.499 -5.031 1.00 55.97 91 VAL A C 1
ATOM 698 O O . VAL A 1 91 ? -7.568 5.873 -3.862 1.00 55.97 91 VAL A O 1
ATOM 701 N N . ARG A 1 92 ? -6.656 5.630 -5.898 1.00 48.69 92 ARG A N 1
ATOM 702 C CA . ARG A 1 92 ? -5.565 6.566 -5.649 1.00 48.69 92 ARG A CA 1
ATOM 703 C C . ARG A 1 92 ? -6.165 7.959 -5.753 1.00 48.69 92 ARG A C 1
ATOM 705 O O . ARG A 1 92 ? -6.744 8.283 -6.787 1.00 48.69 92 ARG A O 1
ATOM 712 N N . ASP A 1 93 ? -6.021 8.759 -4.702 1.00 41.06 93 ASP A N 1
ATOM 713 C CA . ASP A 1 93 ? -6.098 10.208 -4.849 1.00 41.06 93 ASP A CA 1
ATOM 714 C C . ASP A 1 93 ? -4.940 10.609 -5.773 1.00 41.06 93 ASP A C 1
ATOM 716 O O . ASP A 1 93 ? -3.826 10.895 -5.333 1.00 41.06 93 ASP A O 1
ATOM 720 N N . ASP A 1 94 ? -5.180 10.575 -7.081 1.00 37.25 94 ASP A N 1
ATOM 721 C CA . ASP A 1 94 ? -4.587 11.603 -7.913 1.00 37.25 94 ASP A CA 1
ATOM 722 C C . ASP A 1 94 ? -5.127 12.930 -7.347 1.00 37.25 94 ASP A C 1
ATOM 724 O O . ASP A 1 94 ? -6.335 13.024 -7.094 1.00 37.25 94 ASP A O 1
ATOM 728 N N . PRO A 1 95 ? -4.269 13.924 -7.048 1.00 35.81 95 PRO A N 1
ATOM 729 C CA . PRO A 1 95 ? -4.745 15.221 -6.593 1.00 35.81 95 PRO A CA 1
ATOM 730 C C . PRO A 1 95 ? -5.804 15.723 -7.578 1.00 35.81 95 PRO A C 1
ATOM 732 O O . PRO A 1 95 ? -5.659 15.559 -8.789 1.00 35.81 95 PRO A O 1
ATOM 735 N N . GLU A 1 96 ? -6.886 16.243 -7.005 1.00 31.41 96 GLU A N 1
ATOM 736 C CA . GLU A 1 96 ? -8.124 16.682 -7.646 1.00 31.41 96 GLU A CA 1
ATOM 737 C C . GLU A 1 96 ? -7.915 17.259 -9.063 1.00 31.41 96 GLU A C 1
ATOM 739 O O . GLU A 1 96 ? -6.980 18.036 -9.279 1.00 31.41 96 GLU A O 1
ATOM 744 N N . PRO A 1 97 ? -8.757 16.892 -10.049 1.00 36.84 97 PRO A N 1
ATOM 745 C CA . PRO A 1 97 ? -8.549 17.285 -11.432 1.00 36.84 97 PRO A CA 1
ATOM 746 C C . PRO A 1 97 ? -8.757 18.793 -11.579 1.00 36.84 97 PRO A C 1
ATOM 748 O O . PRO A 1 97 ? -9.890 19.277 -11.641 1.00 36.84 97 PRO A O 1
ATOM 751 N N . GLU A 1 98 ? -7.661 19.540 -11.713 1.00 34.12 98 GLU A N 1
ATOM 752 C CA . GLU A 1 98 ? -7.716 20.808 -12.426 1.00 34.12 98 GLU A CA 1
ATOM 753 C C . GLU A 1 98 ? -8.205 20.508 -13.846 1.00 34.12 98 GLU A C 1
ATOM 755 O O . GLU A 1 98 ? -7.547 19.852 -14.649 1.00 34.12 98 GLU A O 1
ATOM 760 N N . GLN A 1 99 ? -9.458 20.899 -14.055 1.00 34.97 99 GLN A N 1
ATOM 761 C CA . GLN A 1 99 ? -10.186 21.107 -15.296 1.00 34.97 99 GLN A CA 1
ATOM 762 C C . GLN A 1 99 ? -9.517 20.591 -16.576 1.00 34.97 99 GLN A C 1
ATOM 764 O O . GLN A 1 99 ? -8.507 21.099 -17.057 1.00 34.97 99 GLN A O 1
ATOM 769 N N . ALA A 1 100 ? -10.206 19.633 -17.190 1.00 46.50 100 ALA A N 1
ATOM 770 C CA . ALA A 1 100 ? -9.948 19.137 -18.526 1.00 46.50 100 ALA A CA 1
ATOM 771 C C . ALA A 1 100 ? -9.684 20.263 -19.540 1.00 46.50 100 ALA A C 1
ATOM 773 O O . ALA A 1 100 ? -10.619 20.891 -20.030 1.00 46.50 100 ALA A O 1
ATOM 774 N N . THR A 1 101 ? -8.423 20.420 -19.945 1.00 34.03 101 THR A N 1
ATOM 775 C CA . THR A 1 101 ? -8.054 20.826 -21.304 1.00 34.03 101 THR A CA 1
ATOM 776 C C . THR A 1 101 ? -6.761 20.113 -21.709 1.00 34.03 101 THR A C 1
ATOM 778 O O . THR A 1 101 ? -5.722 20.274 -21.087 1.00 34.03 101 THR A O 1
ATOM 781 N N . GLY A 1 102 ? -6.830 19.309 -22.772 1.00 34.53 102 GLY A N 1
ATOM 782 C CA . GLY A 1 102 ? -5.651 18.762 -23.442 1.00 34.53 102 GLY A CA 1
ATOM 783 C C . GLY A 1 102 ? -5.093 17.476 -22.835 1.00 34.53 102 GLY A C 1
ATOM 784 O O . GLY A 1 102 ? -4.893 17.328 -21.640 1.00 34.53 102 GLY A O 1
ATOM 785 N N . SER A 1 103 ? -4.817 16.514 -23.705 1.00 43.59 103 SER A N 1
ATOM 786 C CA . SER A 1 103 ? -4.065 15.298 -23.424 1.00 43.59 103 SER A CA 1
ATOM 787 C C . SER A 1 103 ? -2.640 15.613 -22.943 1.00 43.59 103 SER A C 1
ATOM 789 O O . SER A 1 103 ? -1.689 15.519 -23.723 1.00 43.59 103 SER A O 1
ATOM 791 N N . GLU A 1 104 ? -2.465 15.989 -21.679 1.00 46.81 104 GLU A N 1
ATOM 792 C CA . GLU A 1 104 ? -1.137 16.088 -21.089 1.00 46.81 104 GLU A CA 1
ATOM 793 C C . GLU A 1 104 ? -0.650 14.694 -20.704 1.00 46.81 104 GLU A C 1
ATOM 795 O O . GLU A 1 104 ? -1.208 13.985 -19.863 1.00 46.81 104 GLU A O 1
ATOM 800 N N . LYS A 1 105 ? 0.412 14.265 -21.387 1.00 55.84 105 LYS A N 1
ATOM 801 C CA . LYS A 1 105 ? 1.172 13.086 -20.988 1.00 55.84 105 LYS A CA 1
ATOM 802 C C . LYS A 1 105 ? 1.668 13.328 -19.560 1.00 55.84 105 LYS A C 1
ATOM 804 O O . LYS A 1 105 ? 2.160 14.422 -19.289 1.00 55.84 105 LYS A O 1
ATOM 809 N N . PRO A 1 106 ? 1.600 12.331 -18.667 1.00 65.31 106 PRO A N 1
ATOM 810 C CA . PRO A 1 106 ? 2.058 12.498 -17.299 1.00 65.31 106 PRO A CA 1
ATOM 811 C C . PRO A 1 106 ? 3.505 12.995 -17.277 1.00 65.31 106 PRO A C 1
ATOM 813 O O . PRO A 1 106 ? 4.420 12.286 -17.705 1.00 65.31 106 PRO A O 1
ATOM 816 N N . LYS A 1 107 ? 3.701 14.214 -16.763 1.00 78.38 107 LYS A N 1
ATOM 817 C CA . LYS A 1 107 ? 5.001 14.893 -16.707 1.00 78.38 107 LYS A CA 1
ATOM 818 C C . LYS A 1 107 ? 6.066 14.034 -16.017 1.00 78.38 107 LYS A C 1
ATOM 820 O O . LYS A 1 107 ? 7.200 13.972 -16.479 1.00 78.38 107 LYS A O 1
ATOM 825 N N . TRP A 1 108 ? 5.654 13.245 -15.019 1.00 82.75 108 TRP A N 1
ATOM 826 C CA . TRP A 1 108 ? 6.529 12.324 -14.292 1.00 82.75 108 TRP A CA 1
ATOM 827 C C . TRP A 1 108 ? 7.222 11.284 -15.185 1.00 82.75 108 TRP A C 1
ATOM 829 O O . TRP A 1 108 ? 8.352 10.914 -14.887 1.00 82.75 108 TRP A O 1
ATOM 839 N N . VAL A 1 109 ? 6.586 10.805 -16.265 1.00 85.62 109 VAL A N 1
ATOM 840 C CA . VAL A 1 109 ? 7.191 9.800 -17.164 1.00 85.62 109 VAL A CA 1
ATOM 841 C C . VAL A 1 109 ? 8.320 10.437 -17.959 1.00 85.62 109 VAL A C 1
ATOM 843 O O . VAL A 1 109 ? 9.422 9.896 -18.014 1.00 85.62 109 VAL A O 1
ATOM 846 N N . SER A 1 110 ? 8.046 11.600 -18.552 1.00 86.50 110 SER A N 1
ATOM 847 C CA . SER A 1 110 ? 9.023 12.365 -19.327 1.00 86.50 110 SER A CA 1
ATOM 848 C C . SER A 1 110 ? 10.200 12.802 -18.455 1.00 86.50 110 SER A C 1
ATOM 850 O O . SER A 1 110 ? 11.349 12.598 -18.843 1.00 86.50 110 SER A O 1
ATOM 852 N N . ASP A 1 111 ? 9.918 13.330 -17.261 1.00 84.50 111 ASP A N 1
ATOM 853 C CA . ASP A 1 111 ? 10.933 13.780 -16.306 1.00 84.50 111 ASP A CA 1
ATOM 854 C C . ASP A 1 111 ? 11.818 12.612 -15.855 1.00 84.50 111 ASP A C 1
ATOM 856 O O . ASP A 1 111 ? 13.047 12.710 -15.862 1.00 84.50 111 ASP A O 1
ATOM 860 N N . LEU A 1 112 ? 11.206 11.472 -15.518 1.00 86.31 112 LEU A N 1
ATOM 861 C CA . LEU A 1 112 ? 11.941 10.298 -15.065 1.00 86.31 112 LEU A CA 1
ATOM 862 C C . LEU A 1 112 ? 12.824 9.721 -16.177 1.00 86.31 112 LEU A C 1
ATOM 864 O O . LEU A 1 112 ? 13.984 9.415 -15.910 1.00 86.31 112 LEU A O 1
ATOM 868 N N . ILE A 1 113 ? 12.322 9.631 -17.417 1.00 88.62 113 ILE A N 1
ATOM 869 C CA . ILE A 1 113 ? 13.109 9.197 -18.586 1.00 88.62 113 ILE A CA 1
ATOM 870 C C . ILE A 1 113 ? 14.296 10.137 -18.829 1.00 88.62 113 ILE A C 1
ATOM 872 O O . ILE A 1 113 ? 15.407 9.672 -19.094 1.00 88.62 113 ILE A O 1
ATOM 876 N N . LEU A 1 114 ? 14.076 11.450 -18.731 1.00 87.06 114 LEU A N 1
ATOM 877 C CA . LEU A 1 114 ? 15.090 12.454 -19.042 1.00 87.06 114 LEU A CA 1
ATOM 878 C C . LEU A 1 114 ? 16.227 12.482 -18.014 1.00 87.06 114 LEU A C 1
ATOM 880 O O . LEU A 1 114 ? 17.399 12.585 -18.396 1.00 87.06 114 LEU A O 1
ATOM 884 N N . HIS A 1 115 ? 15.879 12.397 -16.729 1.00 84.62 115 HIS A N 1
ATOM 885 C CA . HIS A 1 115 ? 16.808 12.633 -15.624 1.00 84.62 115 HIS A CA 1
ATOM 886 C C . HIS A 1 115 ? 17.401 11.363 -15.010 1.00 84.62 115 HIS A C 1
ATOM 888 O O . HIS A 1 115 ? 18.418 11.455 -14.321 1.00 84.62 115 HIS A O 1
ATOM 894 N N . GLY A 1 116 ? 16.825 10.190 -15.284 1.00 83.19 116 GLY A N 1
ATOM 895 C CA . GLY A 1 116 ? 17.250 8.952 -14.638 1.00 83.19 116 GLY A CA 1
ATOM 896 C C . GLY A 1 116 ? 16.817 8.881 -13.170 1.00 83.19 116 GLY A C 1
ATOM 897 O O . GLY A 1 116 ? 16.278 9.831 -12.605 1.00 83.19 116 GLY A O 1
ATOM 898 N N . SER A 1 117 ? 17.052 7.734 -12.533 1.00 81.69 117 SER A N 1
ATOM 899 C CA . SER A 1 117 ? 16.805 7.552 -11.097 1.00 81.69 117 SER A CA 1
ATOM 900 C C . SER A 1 117 ? 18.074 7.764 -10.271 1.00 81.69 117 SER A C 1
ATOM 902 O O . SER A 1 117 ? 19.178 7.395 -10.680 1.00 81.69 117 SER A O 1
ATOM 904 N N . SER A 1 118 ? 17.912 8.278 -9.052 1.00 74.12 118 SER A N 1
ATOM 905 C CA . SER A 1 118 ? 18.962 8.304 -8.030 1.00 74.12 118 SER A CA 1
ATOM 906 C C . SER A 1 118 ? 19.186 6.924 -7.388 1.00 74.12 118 SER A C 1
ATOM 908 O O . SER A 1 118 ? 18.398 5.984 -7.569 1.00 74.12 118 SER A O 1
ATOM 910 N N . SER A 1 119 ? 20.291 6.793 -6.645 1.00 62.34 119 SER A N 1
ATOM 911 C CA . SER A 1 119 ? 20.698 5.547 -5.991 1.00 62.34 119 SER A CA 1
ATOM 912 C C . SER A 1 119 ? 19.629 5.082 -5.001 1.00 62.34 119 SER A C 1
ATOM 914 O O . SER A 1 119 ? 19.079 5.884 -4.252 1.00 62.34 119 SER A O 1
ATOM 916 N N . GLY A 1 120 ? 19.322 3.784 -5.015 1.00 67.75 120 GLY A N 1
ATOM 917 C CA . GLY A 1 120 ? 18.317 3.168 -4.141 1.00 67.75 120 GLY A CA 1
ATOM 918 C C . GLY A 1 120 ? 16.882 3.160 -4.680 1.00 67.75 120 GLY A C 1
ATOM 919 O O . GLY A 1 120 ? 16.089 2.368 -4.192 1.00 67.75 120 GLY A O 1
ATOM 920 N N . ARG A 1 121 ? 16.548 3.951 -5.714 1.00 71.25 121 ARG A N 1
ATOM 921 C CA . ARG A 1 121 ? 15.169 4.037 -6.258 1.00 71.25 121 ARG A CA 1
ATOM 922 C C . ARG A 1 121 ? 14.971 3.457 -7.660 1.00 71.25 121 ARG A C 1
ATOM 924 O O . ARG A 1 121 ? 13.845 3.217 -8.083 1.00 71.25 121 ARG A O 1
ATOM 931 N N . ARG A 1 122 ? 16.064 3.137 -8.356 1.00 77.88 122 ARG A N 1
ATOM 932 C CA . ARG A 1 122 ? 16.054 2.667 -9.755 1.00 77.88 122 ARG A CA 1
ATOM 933 C C . ARG A 1 122 ? 15.191 1.429 -10.007 1.00 77.88 122 ARG A C 1
ATOM 935 O O . ARG A 1 122 ? 14.539 1.363 -11.037 1.00 77.88 122 ARG A O 1
ATOM 942 N N . ASN A 1 123 ? 15.117 0.487 -9.067 1.00 70.31 123 ASN A N 1
ATOM 943 C CA . ASN A 1 123 ? 14.274 -0.705 -9.224 1.00 70.31 123 ASN A CA 1
ATOM 944 C C . ASN A 1 123 ? 12.777 -0.370 -9.167 1.00 70.31 123 ASN A C 1
ATOM 946 O O . ASN A 1 123 ? 11.991 -0.882 -9.965 1.00 70.31 123 ASN A O 1
ATOM 950 N N . GLU A 1 124 ? 12.385 0.528 -8.265 1.00 72.44 124 GLU A N 1
ATOM 951 C CA . GLU A 1 124 ? 11.003 0.995 -8.141 1.00 72.44 124 GLU A CA 1
ATOM 952 C C . GLU A 1 124 ? 10.598 1.842 -9.348 1.00 72.44 124 GLU A C 1
ATOM 954 O O . GLU A 1 124 ? 9.532 1.643 -9.928 1.00 72.44 124 GLU A O 1
ATOM 959 N N . ASP A 1 125 ? 11.473 2.751 -9.771 1.00 80.25 125 ASP A N 1
ATOM 960 C CA . ASP A 1 125 ? 11.228 3.636 -10.905 1.00 80.25 125 ASP A CA 1
ATOM 961 C C . ASP A 1 125 ? 11.217 2.879 -12.244 1.00 80.25 125 ASP A C 1
ATOM 963 O O . ASP A 1 125 ? 10.353 3.144 -13.084 1.00 80.25 125 ASP A O 1
ATOM 967 N N . ALA A 1 126 ? 12.072 1.861 -12.413 1.00 80.25 126 ALA A N 1
ATOM 968 C CA . ALA A 1 126 ? 11.994 0.931 -13.539 1.00 80.25 126 ALA A CA 1
ATOM 969 C C . ALA A 1 126 ? 10.637 0.220 -13.557 1.00 80.25 126 ALA A C 1
ATOM 971 O O . ALA A 1 126 ? 9.976 0.168 -14.594 1.00 80.25 126 ALA A O 1
ATOM 972 N N . ALA A 1 127 ? 10.177 -0.277 -12.404 1.00 76.75 127 ALA A N 1
ATOM 973 C CA . ALA A 1 127 ? 8.896 -0.964 -12.327 1.00 76.75 127 ALA A CA 1
ATOM 974 C C . ALA A 1 127 ? 7.711 -0.051 -12.673 1.00 76.75 127 ALA A C 1
ATOM 976 O O . ALA A 1 127 ? 6.786 -0.465 -13.378 1.00 76.75 127 ALA A O 1
ATOM 977 N N . ARG A 1 128 ? 7.765 1.213 -12.238 1.00 80.94 128 ARG A N 1
ATOM 978 C CA . ARG A 1 128 ? 6.760 2.236 -12.558 1.00 80.94 128 ARG A CA 1
ATOM 979 C C . ARG A 1 128 ? 6.732 2.572 -14.049 1.00 80.94 128 ARG A C 1
ATOM 981 O O . ARG A 1 128 ? 5.645 2.622 -14.623 1.00 80.94 128 ARG A O 1
ATOM 988 N N . LEU A 1 129 ? 7.892 2.763 -14.682 1.00 85.56 129 LEU A N 1
ATOM 989 C CA . LEU A 1 129 ? 7.987 3.028 -16.124 1.00 85.56 129 LEU A CA 1
ATOM 990 C C . LEU A 1 129 ? 7.446 1.856 -16.950 1.00 85.56 129 LEU A C 1
ATOM 992 O O . LEU A 1 129 ? 6.613 2.058 -17.833 1.00 85.56 129 LEU A O 1
ATOM 996 N N . VAL A 1 130 ? 7.870 0.630 -16.636 1.00 81.88 130 VAL A N 1
ATOM 997 C CA . VAL A 1 130 ? 7.426 -0.575 -17.353 1.00 81.88 130 VAL A CA 1
ATOM 998 C C . VAL A 1 130 ? 5.919 -0.767 -17.214 1.00 81.88 130 VAL A C 1
ATOM 1000 O O . VAL A 1 130 ? 5.232 -0.950 -18.218 1.00 81.88 130 VAL A O 1
ATOM 1003 N N . GLY A 1 131 ? 5.389 -0.662 -15.991 1.00 76.19 131 GLY A N 1
ATOM 1004 C CA . GLY A 1 131 ? 3.955 -0.791 -15.741 1.00 76.19 131 GLY A CA 1
ATOM 1005 C C . GLY A 1 131 ? 3.127 0.273 -16.468 1.00 76.19 131 GLY A C 1
ATOM 1006 O O . GLY A 1 131 ? 2.070 -0.045 -17.012 1.00 76.19 131 GLY A O 1
ATOM 1007 N N . TYR A 1 132 ? 3.617 1.517 -16.540 1.00 83.75 132 TYR A N 1
ATOM 1008 C CA . TYR A 1 132 ? 2.959 2.594 -17.285 1.00 83.75 132 TYR A CA 1
ATOM 1009 C C . TYR A 1 132 ? 2.832 2.268 -18.779 1.00 83.75 132 TYR A C 1
ATOM 1011 O O . TYR A 1 132 ? 1.727 2.314 -19.326 1.00 83.75 132 TYR A O 1
ATOM 1019 N N . PHE A 1 133 ? 3.935 1.903 -19.439 1.00 81.25 133 PHE A N 1
ATOM 1020 C CA . PHE A 1 133 ? 3.915 1.601 -20.871 1.00 81.25 133 PHE A CA 1
ATOM 1021 C C . PHE A 1 133 ? 3.118 0.332 -21.190 1.00 81.25 133 PHE A C 1
ATOM 1023 O O . PHE A 1 133 ? 2.342 0.321 -22.147 1.00 81.25 133 PHE A O 1
ATOM 1030 N N . TRP A 1 134 ? 3.225 -0.706 -20.361 1.00 77.75 134 TRP A N 1
ATOM 1031 C CA . TRP A 1 134 ? 2.457 -1.935 -20.549 1.00 77.75 134 TRP A CA 1
ATOM 1032 C C . TRP A 1 134 ? 0.945 -1.715 -20.420 1.00 77.75 134 TRP A C 1
ATOM 1034 O O . TRP A 1 134 ? 0.159 -2.209 -21.233 1.00 77.75 134 TRP A O 1
ATOM 1044 N N . ASN A 1 135 ? 0.511 -0.915 -19.440 1.00 72.50 135 ASN A N 1
ATOM 1045 C CA . ASN A 1 135 ? -0.903 -0.566 -19.274 1.00 72.50 135 ASN A CA 1
ATOM 1046 C C . ASN A 1 135 ? -1.446 0.267 -20.445 1.00 72.50 135 ASN A C 1
ATOM 1048 O O . ASN A 1 135 ? -2.638 0.205 -20.734 1.00 72.50 135 ASN A O 1
ATOM 1052 N N . LYS A 1 136 ? -0.577 0.987 -21.165 1.00 78.12 136 LYS A N 1
ATOM 1053 C CA . LYS A 1 136 ? -0.902 1.666 -22.430 1.00 78.12 136 LYS A CA 1
ATOM 1054 C C . LYS A 1 136 ? -0.851 0.745 -23.656 1.00 78.12 136 LYS A C 1
ATOM 1056 O O . LYS A 1 136 ? -1.057 1.219 -24.768 1.00 78.12 136 LYS A O 1
ATOM 1061 N N . GLY A 1 137 ? -0.607 -0.552 -23.463 1.00 76.00 137 GLY A N 1
ATOM 1062 C CA . GLY A 1 137 ? -0.587 -1.550 -24.532 1.00 76.00 137 GLY A CA 1
ATOM 1063 C C . GLY A 1 137 ? 0.700 -1.561 -25.355 1.00 76.00 137 GLY A C 1
ATOM 1064 O O . GLY A 1 137 ? 0.709 -2.116 -26.449 1.00 76.00 137 GLY A O 1
ATOM 1065 N N . VAL A 1 138 ? 1.780 -0.951 -24.861 1.00 81.50 138 VAL A N 1
ATOM 1066 C CA . VAL A 1 138 ? 3.076 -0.967 -25.549 1.00 81.50 138 VAL A CA 1
ATOM 1067 C C . VAL A 1 138 ? 3.699 -2.362 -25.430 1.00 81.50 138 VAL A C 1
ATOM 1069 O O . VAL A 1 138 ? 3.746 -2.938 -24.343 1.00 81.50 138 VAL A O 1
ATOM 1072 N N . GLY A 1 139 ? 4.179 -2.903 -26.552 1.00 76.75 139 GLY A N 1
ATOM 1073 C CA . GLY A 1 139 ? 4.845 -4.205 -26.605 1.00 76.75 139 GLY A CA 1
ATOM 1074 C C . GLY A 1 139 ? 6.133 -4.233 -25.782 1.00 76.75 139 GLY A C 1
ATOM 1075 O O . GLY A 1 139 ? 6.851 -3.238 -25.697 1.00 76.75 139 GLY A O 1
ATOM 1076 N N . LYS A 1 140 ? 6.433 -5.380 -25.165 1.00 82.19 140 LYS A N 1
ATOM 1077 C CA . LYS A 1 140 ? 7.608 -5.567 -24.297 1.00 82.19 140 LYS A CA 1
ATOM 1078 C C . LYS A 1 140 ? 8.920 -5.154 -24.978 1.00 82.19 140 LYS A C 1
ATOM 1080 O O . LYS A 1 140 ? 9.754 -4.508 -24.356 1.00 82.19 140 LYS A O 1
ATOM 1085 N N . ASP A 1 141 ? 9.096 -5.529 -26.236 1.00 79.25 141 ASP A N 1
ATOM 1086 C CA . ASP A 1 141 ? 10.245 -5.182 -27.073 1.00 79.25 141 ASP A CA 1
ATOM 1087 C C . ASP A 1 141 ? 10.401 -3.662 -27.242 1.00 79.25 141 ASP A C 1
ATOM 1089 O O . ASP A 1 141 ? 11.501 -3.129 -27.101 1.00 79.25 141 ASP A O 1
ATOM 1093 N N . ILE A 1 142 ? 9.295 -2.944 -27.450 1.00 84.00 142 ILE A N 1
ATOM 1094 C CA . ILE A 1 142 ? 9.280 -1.480 -27.543 1.00 84.00 142 ILE A CA 1
ATOM 1095 C C . ILE A 1 142 ? 9.591 -0.850 -26.176 1.00 84.00 142 ILE A C 1
ATOM 1097 O O . ILE A 1 142 ? 10.360 0.107 -26.098 1.00 84.00 142 ILE A O 1
ATOM 1101 N N . ILE A 1 143 ? 9.052 -1.405 -25.085 1.00 85.44 143 ILE A N 1
ATOM 1102 C CA . ILE A 1 143 ? 9.357 -0.962 -23.714 1.00 85.44 143 ILE A CA 1
ATOM 1103 C C . ILE A 1 143 ? 10.857 -1.094 -23.419 1.00 85.44 143 ILE A C 1
ATOM 1105 O O . ILE A 1 143 ? 11.453 -0.167 -22.869 1.00 85.44 143 ILE A O 1
ATOM 1109 N N . GLU A 1 144 ? 11.483 -2.209 -23.811 1.00 86.69 144 GLU A N 1
ATOM 1110 C CA . GLU A 1 144 ? 12.929 -2.412 -23.654 1.00 86.69 144 GLU A CA 1
ATOM 1111 C C . GLU A 1 144 ? 13.731 -1.323 -24.379 1.00 86.69 144 GLU A C 1
ATOM 1113 O O . GLU A 1 144 ? 14.666 -0.767 -23.795 1.00 86.69 144 GLU A O 1
ATOM 1118 N N . GLN A 1 145 ? 13.340 -0.954 -25.601 1.00 86.94 145 GLN A N 1
ATOM 1119 C CA . GLN A 1 145 ? 14.017 0.099 -26.365 1.00 86.94 145 GLN A CA 1
ATOM 1120 C C . GLN A 1 145 ? 13.838 1.493 -25.747 1.00 86.94 145 GLN A C 1
ATOM 1122 O O . GLN A 1 145 ? 14.774 2.289 -25.744 1.00 86.94 145 GLN A O 1
ATOM 1127 N N . ILE A 1 146 ? 12.662 1.788 -25.187 1.00 88.00 146 ILE A N 1
ATOM 1128 C CA . ILE A 1 146 ? 12.376 3.084 -24.554 1.00 88.00 146 ILE A CA 1
ATOM 1129 C C . ILE A 1 146 ? 13.153 3.254 -23.240 1.00 88.00 146 ILE A C 1
ATOM 1131 O O . ILE A 1 146 ? 13.644 4.345 -22.951 1.00 88.00 146 ILE A O 1
ATOM 1135 N N . ILE A 1 147 ? 13.262 2.197 -22.429 1.00 88.75 147 ILE A N 1
ATOM 1136 C CA . ILE A 1 147 ? 13.808 2.282 -21.063 1.00 88.75 147 ILE A CA 1
ATOM 1137 C C . ILE A 1 147 ? 15.325 2.027 -21.018 1.00 88.75 147 ILE A C 1
ATOM 1139 O O . ILE A 1 147 ? 15.996 2.480 -20.091 1.00 88.75 147 ILE A O 1
ATOM 1143 N N . SER A 1 148 ? 15.916 1.373 -22.024 1.00 88.88 148 SER A N 1
ATOM 1144 C CA . SER A 1 148 ? 17.370 1.133 -22.051 1.00 88.88 148 SER A CA 1
ATOM 1145 C C . SER A 1 148 ? 18.212 2.423 -21.965 1.00 88.88 148 SER A C 1
ATOM 1147 O O . SER A 1 148 ? 19.106 2.472 -21.121 1.00 88.88 148 SER A O 1
ATOM 1149 N N . PRO A 1 149 ? 17.907 3.513 -22.703 1.00 88.06 149 PRO A N 1
ATOM 1150 C CA . PRO A 1 149 ? 18.629 4.785 -22.565 1.00 88.06 149 PRO A CA 1
ATOM 1151 C C . PRO A 1 149 ? 18.455 5.460 -21.197 1.00 88.06 149 PRO A C 1
ATOM 1153 O O . PRO A 1 149 ? 19.283 6.271 -20.785 1.00 88.06 149 PRO A O 1
ATOM 1156 N N . TRP A 1 150 ? 17.367 5.155 -20.484 1.00 91.88 150 TRP A N 1
ATOM 1157 C CA . TRP A 1 150 ? 17.129 5.658 -19.131 1.00 91.88 150 TRP A CA 1
ATOM 1158 C C . TRP A 1 150 ? 18.028 4.967 -18.094 1.00 91.88 150 TRP A C 1
ATOM 1160 O O . TRP A 1 150 ? 18.471 5.607 -17.137 1.00 91.88 150 TRP A O 1
ATOM 1170 N N . ALA A 1 151 ? 18.372 3.691 -18.298 1.00 87.94 151 ALA A N 1
ATOM 1171 C CA . ALA A 1 151 ? 19.263 2.950 -17.403 1.00 87.94 151 ALA A CA 1
ATOM 1172 C C . ALA A 1 151 ? 20.657 3.587 -17.291 1.00 87.94 151 ALA A C 1
ATOM 1174 O O . ALA A 1 151 ? 21.221 3.656 -16.198 1.00 87.94 151 ALA A O 1
ATOM 1175 N N . GLU A 1 152 ? 21.182 4.112 -18.399 1.00 86.06 152 GLU A N 1
ATOM 1176 C CA . GLU A 1 152 ? 22.467 4.825 -18.446 1.00 86.06 152 GLU A CA 1
ATOM 1177 C C . GLU A 1 152 ? 22.429 6.163 -17.695 1.00 86.06 152 GLU A C 1
ATOM 1179 O O . GLU A 1 152 ? 23.446 6.628 -17.183 1.00 86.06 152 GLU A O 1
ATOM 1184 N N . ARG A 1 153 ? 21.244 6.776 -17.598 1.00 84.56 153 ARG A N 1
ATOM 1185 C CA . ARG A 1 153 ? 21.021 8.057 -16.911 1.00 84.56 153 ARG A CA 1
ATOM 1186 C C . ARG A 1 153 ? 20.856 7.894 -15.402 1.00 84.56 153 ARG A C 1
ATOM 1188 O O . ARG A 1 153 ? 20.957 8.877 -14.670 1.00 84.56 153 ARG A O 1
ATOM 1195 N N . CYS A 1 154 ? 20.610 6.673 -14.928 1.00 83.81 154 CYS A N 1
ATOM 1196 C CA . CYS A 1 154 ? 20.541 6.379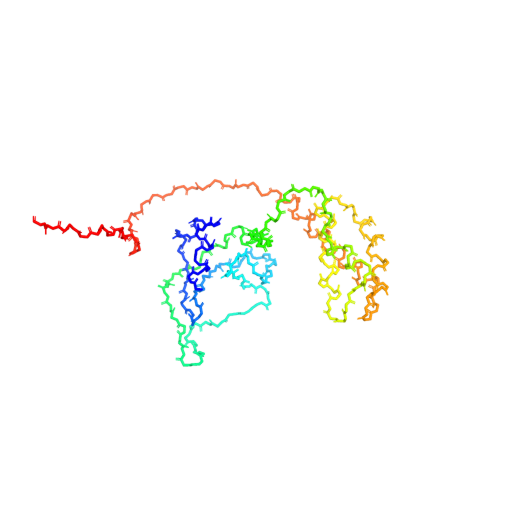 -13.503 1.00 83.81 154 CYS A CA 1
ATOM 1197 C C . CYS A 1 154 ? 21.901 6.587 -12.825 1.00 83.81 154 CYS A C 1
ATOM 1199 O O . CYS A 1 154 ? 22.958 6.377 -13.419 1.00 83.81 154 CYS A O 1
ATOM 1201 N N . LYS A 1 155 ? 21.883 6.974 -11.547 1.00 78.25 155 LYS A N 1
ATOM 1202 C CA . LYS A 1 155 ? 23.096 7.184 -10.747 1.00 78.25 155 LYS A CA 1
ATOM 1203 C C . LYS A 1 155 ? 23.075 6.310 -9.487 1.00 78.25 155 LYS A C 1
ATOM 1205 O O . LYS A 1 155 ? 22.349 6.659 -8.559 1.00 78.25 155 LYS A O 1
ATOM 1210 N N . PRO A 1 156 ? 23.878 5.227 -9.399 1.00 79.81 156 PRO A N 1
ATOM 1211 C CA . PRO A 1 156 ? 24.782 4.712 -10.436 1.00 79.81 156 PRO A CA 1
ATOM 1212 C C . PRO A 1 156 ? 24.020 4.053 -11.606 1.00 79.81 156 PRO A C 1
ATOM 1214 O O . PRO A 1 156 ? 22.859 3.667 -11.406 1.00 79.81 156 PRO A O 1
ATOM 1217 N N . PRO A 1 157 ? 24.657 3.900 -12.791 1.00 83.38 157 PRO A N 1
ATOM 1218 C CA . PRO A 1 157 ? 24.029 3.297 -13.964 1.00 83.38 157 PRO A CA 1
ATOM 1219 C C . PRO A 1 157 ? 23.365 1.968 -13.627 1.00 83.38 157 PRO A C 1
ATOM 1221 O O . PRO A 1 157 ? 23.861 1.196 -12.796 1.00 83.38 157 PRO A O 1
ATOM 1224 N N . PHE A 1 158 ? 22.206 1.732 -14.225 1.00 82.38 158 PHE A N 1
ATOM 1225 C CA . PHE A 1 158 ? 21.423 0.537 -13.962 1.00 82.38 158 PHE A CA 1
ATOM 1226 C C . PHE A 1 158 ? 21.852 -0.587 -14.913 1.00 82.38 158 PHE A C 1
ATOM 1228 O O . PHE A 1 158 ? 21.938 -0.375 -16.122 1.00 82.38 158 PHE A O 1
ATOM 1235 N N . ASP A 1 159 ? 22.177 -1.770 -14.378 1.00 85.19 159 ASP A N 1
ATOM 1236 C CA . ASP A 1 159 ? 22.662 -2.887 -15.199 1.00 85.19 159 ASP A CA 1
ATOM 1237 C C . ASP A 1 159 ? 21.543 -3.344 -16.149 1.00 85.19 159 ASP A C 1
ATOM 1239 O O . ASP A 1 159 ? 20.433 -3.676 -15.731 1.00 85.19 159 ASP A O 1
ATOM 1243 N N . LEU A 1 160 ? 21.826 -3.367 -17.454 1.00 83.31 160 LEU A N 1
ATOM 1244 C CA . LEU A 1 160 ? 20.827 -3.700 -18.474 1.00 83.31 160 LEU A CA 1
ATOM 1245 C C . LEU A 1 160 ? 20.300 -5.140 -18.356 1.00 83.31 160 LEU A C 1
ATOM 1247 O O . LEU A 1 160 ? 19.185 -5.423 -18.793 1.00 83.31 160 LEU A O 1
ATOM 1251 N N . ARG A 1 161 ? 21.069 -6.071 -17.778 1.00 79.81 161 ARG A N 1
ATOM 1252 C CA . ARG A 1 161 ? 20.595 -7.435 -17.496 1.00 79.81 161 ARG A CA 1
ATOM 1253 C C . ARG A 1 161 ? 19.592 -7.414 -16.349 1.00 79.81 161 ARG A C 1
ATOM 1255 O O . ARG A 1 161 ? 18.551 -8.052 -16.478 1.00 79.81 161 ARG A O 1
ATOM 1262 N N . GLU A 1 162 ? 19.862 -6.650 -15.289 1.00 74.75 162 GLU A N 1
ATOM 1263 C CA . GLU A 1 162 ? 18.921 -6.440 -14.177 1.00 74.75 162 GLU A CA 1
ATOM 1264 C C . GLU A 1 162 ? 17.633 -5.762 -14.672 1.00 74.75 162 GLU A C 1
ATOM 1266 O O . GLU A 1 162 ? 16.533 -6.250 -14.409 1.00 74.75 162 GLU A O 1
ATOM 1271 N N . LEU A 1 163 ? 17.749 -4.727 -15.511 1.00 81.38 163 LEU A N 1
ATOM 1272 C CA . LEU A 1 163 ? 16.598 -4.064 -16.128 1.00 81.38 163 LEU A CA 1
ATOM 1273 C C . LEU A 1 163 ? 15.738 -5.034 -16.955 1.00 81.38 163 LEU A C 1
ATOM 1275 O O . LEU A 1 163 ? 14.515 -5.046 -16.820 1.00 81.38 163 LEU A O 1
ATOM 1279 N N . ARG A 1 164 ? 16.348 -5.885 -17.790 1.00 80.69 164 ARG A N 1
ATOM 1280 C CA . ARG A 1 164 ? 15.604 -6.892 -18.570 1.00 80.69 164 ARG A CA 1
ATOM 1281 C C . ARG A 1 164 ? 14.876 -7.900 -17.683 1.00 80.69 164 ARG A C 1
ATOM 1283 O O . ARG A 1 164 ? 13.806 -8.375 -18.068 1.00 80.69 164 ARG A O 1
ATOM 1290 N N . VAL A 1 165 ? 15.429 -8.241 -16.517 1.00 73.44 165 VAL A N 1
ATOM 1291 C CA . VAL A 1 165 ? 14.752 -9.100 -15.532 1.00 73.44 165 VAL A CA 1
ATOM 1292 C C . VAL A 1 165 ? 13.519 -8.392 -14.972 1.00 73.44 165 VAL A C 1
ATOM 1294 O O . VAL A 1 165 ? 12.447 -8.996 -14.956 1.00 73.44 165 VAL A O 1
ATOM 1297 N N . VAL A 1 166 ? 13.628 -7.109 -14.610 1.00 71.56 166 VAL A N 1
ATOM 1298 C CA . VAL A 1 166 ? 12.490 -6.290 -14.152 1.00 71.56 166 VAL A CA 1
ATOM 1299 C C . VAL A 1 166 ? 11.403 -6.205 -15.228 1.00 71.56 166 VAL A C 1
ATOM 1301 O O . VAL A 1 166 ? 10.241 -6.504 -14.953 1.00 71.56 166 VAL A O 1
ATOM 1304 N N . ILE A 1 167 ? 11.778 -5.892 -16.473 1.00 74.94 167 ILE A N 1
ATOM 1305 C CA . ILE A 1 167 ? 10.842 -5.800 -17.604 1.00 74.94 167 ILE A CA 1
ATOM 1306 C C . ILE A 1 167 ? 10.128 -7.134 -17.830 1.00 74.94 167 ILE A C 1
ATOM 1308 O O . ILE A 1 167 ? 8.902 -7.179 -17.939 1.00 74.94 167 ILE A O 1
ATOM 1312 N N . ARG A 1 168 ? 10.883 -8.240 -17.870 1.00 73.81 168 ARG A N 1
ATOM 1313 C CA . ARG A 1 168 ? 10.326 -9.585 -18.046 1.00 73.81 168 ARG A CA 1
ATOM 1314 C C . ARG A 1 168 ? 9.375 -9.949 -16.915 1.00 73.81 168 ARG A C 1
ATOM 1316 O O . ARG A 1 168 ? 8.303 -10.469 -17.210 1.00 73.81 168 ARG A O 1
ATOM 1323 N N . SER A 1 169 ? 9.767 -9.696 -15.668 1.00 66.38 169 SER A N 1
ATOM 1324 C CA . SER A 1 169 ? 8.964 -10.003 -14.485 1.00 66.38 169 SER A CA 1
ATOM 1325 C C . SER A 1 169 ? 7.608 -9.300 -14.557 1.00 66.38 169 SER A C 1
ATOM 1327 O O . SER A 1 169 ? 6.571 -9.951 -14.480 1.00 66.38 169 SER A O 1
ATOM 1329 N N . ILE A 1 170 ? 7.605 -7.999 -14.856 1.00 66.19 170 ILE A N 1
ATOM 1330 C CA . ILE A 1 170 ? 6.382 -7.191 -14.918 1.00 66.19 170 ILE A CA 1
ATOM 1331 C C . ILE A 1 170 ? 5.503 -7.584 -16.107 1.00 66.19 170 ILE A C 1
ATOM 1333 O O . ILE A 1 170 ? 4.312 -7.821 -15.922 1.00 66.19 170 ILE A O 1
ATOM 1337 N N . CYS A 1 171 ? 6.075 -7.726 -17.307 1.00 68.94 171 CYS A N 1
ATOM 1338 C CA . CYS A 1 171 ? 5.295 -8.094 -18.493 1.00 68.94 171 CYS A CA 1
ATOM 1339 C C . CYS A 1 171 ? 4.696 -9.504 -18.363 1.00 68.94 171 CYS A C 1
ATOM 1341 O O . CYS A 1 171 ? 3.539 -9.707 -18.715 1.00 68.94 171 CYS A O 1
ATOM 1343 N N . SER A 1 172 ? 5.451 -10.473 -17.824 1.00 62.19 172 SER A N 1
ATOM 1344 C CA . SER A 1 172 ? 4.965 -11.853 -17.641 1.00 62.19 172 SER A CA 1
ATOM 1345 C C . SER A 1 172 ? 3.900 -11.927 -16.545 1.00 62.19 172 SER A C 1
ATOM 1347 O O . SER A 1 172 ? 2.879 -12.584 -16.726 1.00 62.19 172 SER A O 1
ATOM 1349 N N . TYR A 1 173 ? 4.095 -11.20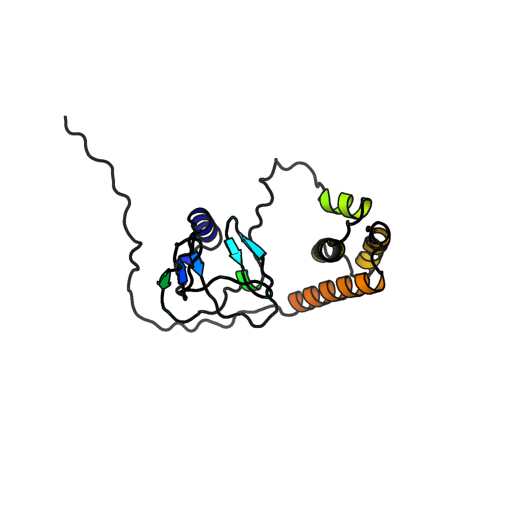0 -15.438 1.00 51.75 173 TYR A N 1
ATOM 1350 C CA . TYR A 1 173 ? 3.104 -11.079 -14.369 1.00 51.75 173 TYR A CA 1
ATOM 1351 C C . TYR A 1 173 ? 1.793 -10.469 -14.886 1.00 51.75 173 TYR A C 1
ATOM 1353 O O . TYR A 1 173 ? 0.716 -11.023 -14.676 1.00 51.75 173 TYR A O 1
ATOM 1361 N N . GLN A 1 174 ? 1.872 -9.371 -15.641 1.00 54.12 174 GLN A N 1
ATOM 1362 C CA . GLN A 1 174 ? 0.693 -8.691 -16.179 1.00 54.12 174 GLN A CA 1
ATOM 1363 C C . GLN A 1 174 ? 0.022 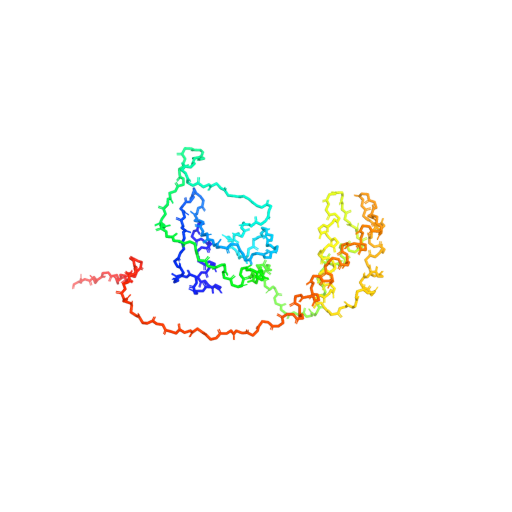-9.462 -17.333 1.00 54.12 174 GLN A C 1
ATOM 1365 O O . GLN A 1 174 ? -1.193 -9.363 -17.507 1.00 54.12 174 GLN A O 1
ATOM 1370 N N . GLN A 1 175 ? 0.775 -10.242 -18.116 1.00 49.50 175 GLN A N 1
ATOM 1371 C CA . GLN A 1 175 ? 0.228 -11.125 -19.153 1.00 49.50 175 GLN A CA 1
ATOM 1372 C C . GLN A 1 175 ? -0.513 -12.325 -18.549 1.00 49.50 175 GLN A C 1
ATOM 1374 O O . GLN A 1 175 ? -1.621 -12.638 -18.990 1.00 49.50 175 GLN A O 1
ATOM 1379 N N . ASN A 1 176 ? 0.045 -12.949 -17.508 1.00 41.97 176 ASN A N 1
ATOM 1380 C CA . ASN A 1 176 ? -0.637 -14.011 -16.769 1.00 41.97 176 ASN A CA 1
ATOM 1381 C C . ASN A 1 176 ? -1.896 -13.476 -16.071 1.00 41.97 176 ASN A C 1
ATOM 1383 O O . ASN A 1 176 ? -2.952 -14.095 -16.172 1.00 41.97 176 ASN A O 1
ATOM 1387 N N . ALA A 1 177 ? -1.835 -12.280 -15.475 1.00 46.12 177 ALA A N 1
ATOM 1388 C CA . ALA A 1 177 ? -3.000 -11.633 -14.866 1.00 46.12 177 ALA A CA 1
ATOM 1389 C C . ALA A 1 177 ? -4.141 -11.359 -15.868 1.00 46.12 177 ALA A C 1
ATOM 1391 O O . ALA A 1 177 ? -5.308 -11.503 -15.519 1.00 46.12 177 ALA A O 1
ATOM 1392 N N . ARG A 1 178 ? -3.829 -11.005 -17.126 1.00 45.28 178 ARG A N 1
ATOM 1393 C CA . ARG A 1 178 ? -4.839 -10.816 -18.189 1.00 45.28 178 ARG A CA 1
ATOM 1394 C C . ARG A 1 178 ? -5.401 -12.127 -18.748 1.00 45.28 178 ARG A C 1
ATOM 1396 O O . ARG A 1 178 ? -6.529 -12.135 -19.227 1.00 45.28 178 ARG A O 1
ATOM 1403 N N . SER A 1 179 ? -4.621 -13.207 -18.725 1.00 34.84 179 SER A N 1
ATOM 1404 C CA . SER A 1 179 ? -4.999 -14.494 -19.335 1.00 34.84 179 SER A CA 1
ATOM 1405 C C . SER A 1 179 ? -5.934 -15.324 -18.446 1.00 34.84 179 SER A C 1
ATOM 1407 O O . SER A 1 179 ? -6.719 -16.119 -18.954 1.00 34.84 179 SER A O 1
ATOM 1409 N N . HIS A 1 180 ? -5.903 -15.114 -17.128 1.00 33.88 180 HIS A N 1
ATOM 1410 C CA . HIS A 1 180 ? -6.766 -15.796 -16.160 1.00 33.88 180 HIS A CA 1
ATOM 1411 C C . HIS A 1 180 ? -8.109 -15.078 -15.937 1.00 33.88 180 HIS A C 1
ATOM 1413 O O . HIS A 1 180 ? -8.471 -14.822 -14.796 1.00 33.88 180 HIS A O 1
ATOM 1419 N N . GLY A 1 181 ? -8.855 -14.751 -17.000 1.00 39.47 181 GLY A N 1
ATOM 1420 C CA . GLY A 1 181 ? -10.183 -14.123 -16.901 1.00 39.47 181 GLY A CA 1
ATOM 1421 C C . GLY A 1 181 ? -11.109 -14.824 -15.893 1.00 39.47 181 GLY A C 1
ATOM 1422 O O . GLY A 1 181 ? -11.693 -15.860 -16.202 1.00 39.47 181 GLY A O 1
ATOM 1423 N N . VAL A 1 182 ? -11.220 -14.267 -14.682 1.00 34.72 182 VAL A N 1
ATOM 1424 C CA . VAL A 1 182 ? -11.992 -14.837 -13.571 1.00 34.72 182 VAL A CA 1
ATOM 1425 C C . VAL A 1 182 ? -13.481 -14.653 -13.865 1.00 34.72 182 VAL A C 1
ATOM 1427 O O . VAL A 1 182 ? -14.012 -13.552 -13.757 1.00 34.72 182 VAL A O 1
ATOM 1430 N N . LEU A 1 183 ? -14.124 -15.745 -14.283 1.00 29.67 183 LEU A N 1
ATOM 1431 C CA . LEU A 1 183 ? -15.573 -15.936 -14.303 1.00 29.67 183 LEU A CA 1
ATOM 1432 C C . LEU A 1 183 ? -16.005 -16.457 -12.922 1.00 29.67 183 LEU A C 1
ATOM 1434 O O . LEU A 1 183 ? -15.464 -17.456 -12.445 1.00 29.67 183 LEU A O 1
ATOM 1438 N N . ASP A 1 184 ? -16.964 -15.783 -12.291 1.00 30.58 184 ASP A N 1
ATOM 1439 C CA . ASP A 1 184 ? -17.525 -16.149 -10.984 1.00 30.58 184 ASP A CA 1
ATOM 1440 C C . ASP A 1 184 ? -18.256 -17.511 -11.013 1.00 30.58 184 ASP A C 1
ATOM 1442 O O . ASP A 1 184 ? -19.057 -17.751 -11.923 1.00 30.58 184 ASP A O 1
ATOM 1446 N N . PRO A 1 185 ? -18.093 -18.394 -10.005 1.00 29.42 185 PRO A N 1
ATOM 1447 C CA . PRO A 1 185 ? -19.055 -19.458 -9.731 1.00 29.42 185 PRO A CA 1
ATOM 1448 C C . PRO A 1 185 ? -20.184 -18.970 -8.790 1.00 29.42 185 PRO A C 1
ATOM 1450 O O . PRO A 1 185 ? -19.970 -18.082 -7.962 1.00 29.42 185 PRO A O 1
ATOM 1453 N N . PRO A 1 186 ? -21.404 -19.534 -8.895 1.00 28.67 186 PRO A N 1
ATOM 1454 C CA . PRO A 1 186 ? -22.603 -18.985 -8.269 1.00 28.67 186 PRO A CA 1
ATOM 1455 C C . PRO A 1 186 ? -22.604 -19.178 -6.749 1.00 28.67 186 PRO A C 1
ATOM 1457 O O . PRO A 1 186 ? -22.371 -20.276 -6.241 1.00 28.67 186 PRO A O 1
ATOM 1460 N N . VAL A 1 187 ? -22.946 -18.113 -6.021 1.00 30.17 187 VAL A N 1
ATOM 1461 C CA . VAL A 1 187 ? -23.201 -18.156 -4.576 1.00 30.17 187 VAL A CA 1
ATOM 1462 C C . VAL A 1 187 ? -24.476 -18.963 -4.323 1.00 30.17 187 VAL A C 1
ATOM 1464 O O . VAL A 1 187 ? -25.580 -18.519 -4.645 1.00 30.17 187 VAL A O 1
ATOM 1467 N N . MET A 1 188 ? -24.338 -20.148 -3.723 1.00 25.47 188 MET A N 1
ATOM 1468 C CA . MET A 1 188 ? -25.467 -20.843 -3.111 1.00 25.47 188 MET A CA 1
ATOM 1469 C C . MET A 1 188 ? -25.919 -20.062 -1.878 1.00 25.47 188 MET A C 1
ATOM 1471 O O . MET A 1 188 ? -25.196 -19.923 -0.894 1.00 25.47 188 MET A O 1
ATOM 1475 N N . THR A 1 189 ? -27.137 -19.538 -1.948 1.00 37.50 189 THR A N 1
ATOM 1476 C CA . THR A 1 189 ? -27.842 -18.934 -0.823 1.00 37.50 189 THR A CA 1
ATOM 1477 C C . THR A 1 189 ? -28.246 -20.029 0.161 1.00 37.50 189 THR A C 1
ATOM 1479 O O . THR A 1 189 ? -28.923 -20.986 -0.211 1.00 37.50 189 THR A O 1
ATOM 1482 N N . SER A 1 190 ? -27.893 -19.870 1.437 1.00 27.11 190 SER A N 1
ATOM 1483 C CA . SER A 1 190 ? -28.621 -20.527 2.522 1.00 27.11 190 SER A CA 1
ATOM 1484 C C . SER A 1 190 ? -28.971 -19.501 3.597 1.00 27.11 190 SER A C 1
ATOM 1486 O O . SER A 1 190 ? -28.211 -18.583 3.894 1.00 27.11 190 SER A O 1
ATOM 1488 N N . SER A 1 191 ? -30.212 -19.623 4.045 1.00 35.19 191 SER A N 1
ATOM 1489 C CA . SER A 1 191 ? -31.008 -18.657 4.785 1.00 35.19 191 SER A CA 1
ATOM 1490 C C . SER A 1 191 ? -30.664 -18.598 6.278 1.00 35.19 191 SER A C 1
ATOM 1492 O O . SER A 1 191 ? -30.152 -19.558 6.843 1.00 35.19 191 SER A O 1
ATOM 1494 N N . ALA A 1 192 ? -31.127 -17.502 6.891 1.00 29.95 192 ALA A N 1
ATOM 1495 C CA . ALA A 1 192 ? -31.467 -17.319 8.305 1.00 29.95 192 ALA A CA 1
ATOM 1496 C C . ALA A 1 192 ? -30.343 -16.883 9.268 1.00 29.95 192 ALA A C 1
ATOM 1498 O O . ALA A 1 192 ? -29.562 -17.680 9.762 1.00 29.95 192 ALA A O 1
ATOM 1499 N N . MET A 1 193 ? -30.342 -15.603 9.653 1.00 30.48 193 MET A N 1
ATOM 1500 C CA . MET A 1 193 ? -31.064 -15.092 10.834 1.00 30.48 193 MET A CA 1
ATOM 1501 C C . MET A 1 193 ? -30.663 -13.629 11.078 1.00 30.48 193 MET A C 1
ATOM 1503 O O . MET A 1 193 ? -29.488 -13.279 11.163 1.00 30.48 193 MET A O 1
ATOM 1507 N N . SER A 1 194 ? -31.674 -12.768 11.175 1.00 41.75 194 SER A N 1
ATOM 1508 C CA . SER A 1 194 ? -31.536 -11.336 11.432 1.00 41.75 194 SER A CA 1
ATOM 1509 C C . SER A 1 194 ? -31.003 -11.083 12.843 1.00 41.75 194 SER A C 1
ATOM 1511 O O . SER A 1 194 ? -31.655 -11.430 13.824 1.00 41.75 194 SER A O 1
ATOM 1513 N N . THR A 1 195 ? -29.841 -10.440 12.942 1.00 35.81 195 THR A N 1
ATOM 1514 C CA . THR A 1 195 ? -29.430 -9.676 14.126 1.00 35.81 195 THR A CA 1
ATOM 1515 C C . THR A 1 195 ? -28.739 -8.400 13.658 1.00 35.81 195 THR A C 1
ATOM 1517 O O . THR A 1 195 ? -27.668 -8.418 13.049 1.00 35.81 195 THR A O 1
ATOM 1520 N N . THR A 1 196 ? -29.399 -7.274 13.905 1.00 36.97 196 THR A N 1
ATOM 1521 C CA . THR A 1 196 ? -28.901 -5.922 13.640 1.00 36.97 196 THR A CA 1
ATOM 1522 C C . THR A 1 196 ? -27.692 -5.599 14.529 1.00 36.97 196 THR A C 1
ATOM 1524 O O . THR A 1 196 ? -27.788 -5.774 15.746 1.00 36.97 196 THR A O 1
ATOM 1527 N N . PRO A 1 197 ? -26.569 -5.105 13.973 1.00 34.94 197 PRO A N 1
ATOM 1528 C CA . PRO A 1 197 ? -25.438 -4.618 14.756 1.00 34.94 197 PRO A CA 1
ATOM 1529 C C . PRO A 1 197 ? -25.683 -3.204 15.335 1.00 34.94 197 PRO A C 1
ATOM 1531 O O . PRO A 1 197 ? -26.460 -2.425 14.778 1.00 34.94 197 PRO A O 1
ATOM 1534 N N . PRO A 1 198 ? -25.000 -2.839 16.438 1.00 37.09 198 PRO A N 1
ATOM 1535 C CA . PRO A 1 198 ? -25.359 -1.718 17.317 1.00 37.09 198 PRO A CA 1
ATOM 1536 C C . PRO A 1 198 ? -25.073 -0.305 16.775 1.00 37.09 198 PRO A C 1
ATOM 1538 O O . PRO A 1 198 ? -25.241 0.661 17.510 1.00 37.09 198 PRO A O 1
ATOM 1541 N N . TRP A 1 199 ? -24.674 -0.141 15.511 1.00 46.91 199 TRP A N 1
ATOM 1542 C CA . TRP A 1 199 ? -24.468 1.191 14.920 1.00 46.91 199 TRP A CA 1
ATOM 1543 C C . TRP A 1 199 ? -25.674 1.707 14.118 1.00 46.91 199 TRP A C 1
ATOM 1545 O O . TRP A 1 199 ? -25.650 2.814 13.588 1.00 46.91 199 TRP A O 1
ATOM 1555 N N . SER A 1 200 ? -26.774 0.953 14.089 1.00 45.38 200 SER A N 1
ATOM 1556 C CA . SER A 1 200 ? -28.046 1.435 13.547 1.00 45.38 200 SER A CA 1
ATOM 1557 C C . SER A 1 200 ? -28.802 2.285 14.571 1.00 45.38 200 SER A C 1
ATOM 1559 O O . SER A 1 200 ? -29.750 1.789 15.168 1.00 45.38 200 SER A O 1
ATOM 1561 N N . VAL A 1 201 ? -28.435 3.556 14.779 1.00 38.34 201 VAL A N 1
ATOM 1562 C CA . VAL A 1 201 ? -29.343 4.522 15.432 1.00 38.34 201 VAL A CA 1
ATOM 1563 C C . VAL A 1 201 ? -29.229 5.932 14.841 1.00 38.34 201 VAL A C 1
ATOM 1565 O O . VAL A 1 201 ? -28.281 6.665 15.092 1.00 38.34 201 VAL A O 1
ATOM 1568 N N . SER A 1 202 ? -30.290 6.284 14.110 1.00 38.88 202 SER A N 1
ATOM 1569 C CA . SER A 1 202 ? -31.111 7.498 14.230 1.00 38.88 202 SER A CA 1
ATOM 1570 C C . SER A 1 202 ? -30.417 8.859 14.298 1.00 38.88 202 SER A C 1
ATOM 1572 O O . SER A 1 202 ? -29.857 9.262 15.317 1.00 38.88 202 SER A O 1
ATOM 1574 N N . ALA A 1 203 ? -30.686 9.660 13.266 1.00 40.34 203 ALA A N 1
ATOM 1575 C CA . ALA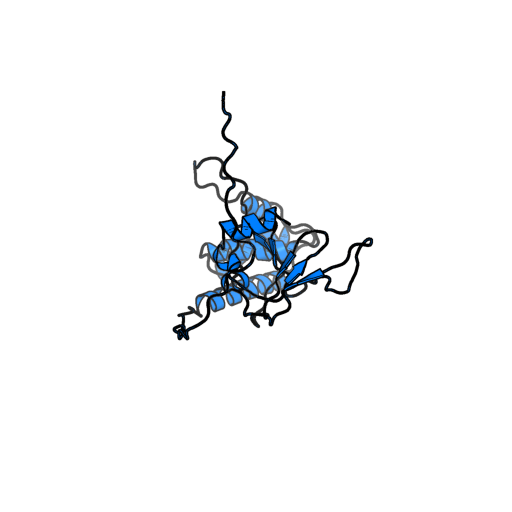 A 1 203 ? -30.767 11.108 13.391 1.00 40.34 203 ALA A CA 1
ATOM 1576 C C . ALA A 1 203 ? -31.653 11.487 14.596 1.00 40.34 203 ALA A C 1
ATOM 1578 O O . ALA A 1 203 ? -32.771 10.984 14.738 1.00 40.34 203 ALA A O 1
ATOM 1579 N N . ARG A 1 204 ? -31.161 12.368 15.472 1.00 37.66 204 ARG A N 1
ATOM 1580 C CA . ARG A 1 204 ? -32.007 13.109 16.418 1.00 37.66 204 ARG A CA 1
ATOM 1581 C C . ARG A 1 204 ? -32.547 14.357 15.710 1.00 37.66 204 ARG A C 1
ATOM 1583 O O . ARG A 1 204 ? -31.740 15.073 15.119 1.00 37.66 204 ARG A O 1
ATOM 1590 N N . PRO A 1 205 ? -33.851 14.672 15.790 1.00 43.19 205 PRO A N 1
ATOM 1591 C CA . PRO A 1 205 ? -34.335 15.990 15.402 1.00 43.19 205 PRO A CA 1
ATOM 1592 C C . PRO A 1 205 ? -34.000 17.028 16.497 1.00 43.19 205 PRO A C 1
ATOM 1594 O O . PRO A 1 205 ? -33.927 16.667 17.678 1.00 43.19 205 PRO A O 1
ATOM 1597 N N . PRO A 1 206 ? -33.789 18.308 16.141 1.00 42.34 206 PRO A N 1
ATOM 1598 C CA . PRO A 1 206 ? -33.607 19.387 17.112 1.00 42.34 206 PRO A CA 1
ATOM 1599 C C . PRO A 1 206 ? -34.926 19.747 17.832 1.00 42.34 206 PRO A C 1
ATOM 1601 O O . PRO A 1 206 ? -36.008 19.448 17.322 1.00 42.34 206 PRO A O 1
ATOM 1604 N N . PRO A 1 207 ? -34.853 20.362 19.030 1.00 43.44 207 PRO A N 1
ATOM 1605 C CA . PRO A 1 207 ? -36.005 20.544 19.908 1.00 43.44 207 PRO A CA 1
ATOM 1606 C C . PRO A 1 207 ? -36.965 21.635 19.414 1.00 43.44 207 PRO A C 1
ATOM 1608 O O . PRO A 1 207 ? -36.551 22.673 18.899 1.00 43.44 207 PRO A O 1
ATOM 1611 N N . LEU A 1 208 ? -38.259 21.392 19.635 1.00 44.56 208 LEU A N 1
ATOM 1612 C CA . LEU A 1 208 ? -39.336 22.368 19.483 1.00 44.56 208 LEU A CA 1
ATOM 1613 C C . LEU A 1 208 ? -39.163 23.490 20.514 1.00 44.56 208 LEU A C 1
ATOM 1615 O O . LEU A 1 208 ? -39.147 23.238 21.719 1.00 44.56 208 LEU A O 1
ATOM 1619 N N . ILE A 1 209 ? -39.055 24.727 20.034 1.00 48.09 209 ILE A N 1
ATOM 1620 C CA . ILE A 1 209 ? -39.144 25.931 20.859 1.00 48.09 209 ILE A CA 1
ATOM 1621 C C . ILE A 1 209 ? -40.630 26.295 20.932 1.00 48.09 209 ILE A C 1
ATOM 1623 O O . ILE A 1 209 ? -41.215 26.705 19.931 1.00 48.09 209 ILE A O 1
ATOM 1627 N N . HIS A 1 210 ? -41.246 26.114 22.100 1.00 45.00 210 HIS A N 1
ATOM 1628 C CA . HIS A 1 210 ? -42.539 26.723 22.407 1.00 45.00 210 HIS A CA 1
ATOM 1629 C C . HIS A 1 210 ? -42.321 28.177 22.846 1.00 45.00 210 HIS A C 1
ATOM 1631 O O . HIS A 1 210 ? -41.482 28.450 23.705 1.00 45.00 210 HIS A O 1
ATOM 1637 N N . SER A 1 211 ? -43.077 29.089 22.235 1.00 47.47 211 SER A N 1
ATOM 1638 C CA . SER A 1 211 ? -43.479 30.378 22.810 1.00 47.47 211 SER A CA 1
ATOM 1639 C C . SER A 1 211 ? -44.939 30.283 23.226 1.00 47.47 211 SER A C 1
ATOM 1641 O O . SER A 1 211 ? -45.668 29.514 22.556 1.00 47.47 211 SER A O 1
#

Foldseek 3Di:
DVQVVVFCCVPPVVVVVDAFWKKADPVGIDGDADDQPDDQPWDAQEVVRIDADPPGDDDDPQDDDPNHGIGTPHDDHHYHDDVCNVVSVGDPPPDDDPDDDDDDDPVVLVVCQVQAAEPPCNLVSLLVNLLVCVVVVHDLVVSLVSCVSSQVNYVVRHDSVVSNVSSCVNNVVVVVVVVPPDDDDDDDDDDDDDDDDDPPDDDDDDDDDDD

pLDDT: mean 71.28, std 19.94, range [25.47, 94.81]

Sequence (211 aa):
GDEGIASLAKNHPEMQSVKTFMQASPHGYHMFFIHPGNDVKSFPILPKVDVKADGGYIVLHPSKIDGEQYKILVDTELVSCPGWIARGEGVRDDPEPEQATGSEKPKWVSDLILHGSSSGRRNEDAARLVGYFWNKGVGKDIIEQIISPWAERCKPPFDLRELRVVIRSICSYQQNARSHGVLDPPVMTSSAMSTTPPWSVSARPPPLIHS

Secondary structure (DSSP, 8-state):
-HHHHHHHHHH-GGGGG----EEEETTEEEE-EE--SS--B-EEEETTEEE--BT---PPTT-EETTEE-EEEE--PPEEPPHHHHHT-------------S----HHHHHHHHH-PPTTTHHHHHHHHHHHHHHTT--HHHHHHHHHHHHHHSSSPPPHHHHHHHHHHHHHHHHHHHHS--PPPP-----------TT---PPPPPP---